Protein AF-A0AAN5BTG7-F1 (afdb_monomer_lite)

Organism: Aspergillus oryzae (NCBI:txid5062)

Secondary structure (DSSP, 8-state):
-HHHHHHHHHHHTT--HHHHHHHHHHHHHHHHHHHHHHHHHHHHGGG----S---PPPPPPHHHHHHHHHHHHHHHHHHHHHHTTSTTHHHHHHHHHHHHHHHHHHHHHHHHHHHHHHHHHHHHHHHHHHHHTTS---------S-HHHHHHHHHHHHHHHHHHTT--TT-SSSHHHHHHHHHHHHHHHHHHHHHHHHHHHHH-GGG---TTTSPPPGGGTT---SHHHHHHHHHHHHHHHHHHHHHHHHHHHHHHHTTSSSS-HHHHHHHHHHHHHHHHHHHHHHHH---SSS-PPPPS--S--------------TTS-HHHHHHHHHHHHH-SGGGGGGGSS--

Sequence (347 aa):
MRHYYTLQKTLQKKSNGFDIVQAAVKLCETTANELSKVISEKRAAPCASRNKGSTRTEMPTTDEVLRCVSCTFQLLLRVIKSLSGTDNGMQYSNRVIYHIVHLYESTMNALEQWCKAKSEQTQSAKQKHATSNRKAKDKQLHDSNMNTDDEDFTQMAQLLNAMTSSLDTGCAGHQDLLEGFLFILLNRVGKLLCLFVFQDLQLKPDLRADLTKLPHPRGLTELDLSDKSLCSAEMEAKCLVWLLERTLAVFRSFTSSSSSASRDSDGSIIFAAKIKERLQSTLLQAVFGTDSTWGKSLRRPAPTDGDLHNLRLPSQNSDQSVPDWFTQEVWTLLGWEILVKSNASEL

Foldseek 3Di:
DVLLVLLVVCLVVVHALVSNLVSLLVLLVVLLVLLLVQLVVVLVPPPDPDDPDDPDDDRDDLVRSLVSLLSSLVSLLVSLVSLPPHVVSQVSLQSSLVSNLVSLLSLLVSLLSLLLSVLVVVVVVVVVVVVVPPDDDDDDDDDDDPPVSVVSNVSSLVSSLVSAAPFDFPDQHPVLSLLSSLLSLLLLLLLLLLCLPCVCVVVPVVNPDDCVVDPRQPSVVPDDPPPSRVSSSLVVLQSSLQSLLFSVVFVVVLLPVVCPDDDCPVVSVVVVVVQLLQSVLSSSCSGRNDDPVRDHHSDSGGTDTTHDDDDDRDDDDPPDDSSVVSNVSVCVSSPDVNVVPPPPPPD

Radius of gyration: 23.07 Å; chains: 1; bounding box: 60×76×61 Å

Structure (mmCIF, N/CA/C/O backbone):
data_AF-A0AAN5BTG7-F1
#
_entry.id   AF-A0AAN5BTG7-F1
#
loop_
_atom_site.group_PDB
_atom_site.id
_atom_site.type_symbol
_atom_site.label_atom_id
_atom_site.label_alt_id
_atom_site.label_comp_id
_atom_site.label_asym_id
_atom_site.label_entity_id
_atom_site.label_seq_id
_atom_site.pdbx_PDB_ins_code
_atom_site.Cartn_x
_atom_site.Cartn_y
_atom_site.Cartn_z
_atom_site.occupancy
_atom_site.B_iso_or_equiv
_atom_site.auth_seq_id
_atom_site.auth_comp_id
_atom_site.auth_asym_id
_atom_site.auth_atom_id
_atom_site.pdbx_PDB_model_num
ATOM 1 N N . MET A 1 1 ? -6.510 17.390 12.260 1.00 76.94 1 MET A N 1
ATOM 2 C CA . MET A 1 1 ? -6.807 17.649 13.698 1.00 76.94 1 MET A CA 1
ATOM 3 C C . MET A 1 1 ? -8.285 17.599 14.107 1.00 76.94 1 MET A C 1
ATOM 5 O O . MET A 1 1 ? -8.600 16.717 14.890 1.00 76.94 1 MET A O 1
ATOM 9 N N . ARG A 1 2 ? -9.215 18.470 13.659 1.00 86.75 2 ARG A N 1
ATOM 10 C CA . ARG A 1 2 ? -10.598 18.509 14.227 1.00 86.75 2 ARG A CA 1
ATOM 11 C C . ARG A 1 2 ? -11.296 17.135 14.305 1.00 86.75 2 ARG A C 1
ATOM 13 O O . ARG A 1 2 ? -11.748 16.759 15.381 1.00 86.75 2 ARG A O 1
ATOM 20 N N . HIS A 1 3 ? -11.303 16.359 13.217 1.00 89.31 3 HIS A N 1
ATOM 21 C CA . HIS A 1 3 ? -11.929 15.026 13.186 1.00 89.31 3 HIS A CA 1
ATOM 22 C C . HIS A 1 3 ? -11.222 13.965 14.048 1.00 89.31 3 HIS A C 1
ATOM 24 O O . HIS A 1 3 ? -11.883 13.056 14.539 1.00 89.31 3 HIS A O 1
ATOM 30 N N . TYR A 1 4 ? -9.922 14.122 14.322 1.00 91.75 4 TYR A N 1
ATOM 31 C CA . TYR A 1 4 ? -9.184 13.261 15.252 1.00 91.75 4 TYR A CA 1
ATOM 32 C C . TYR A 1 4 ? -9.728 13.428 16.679 1.00 91.75 4 TYR A C 1
ATOM 34 O O . TYR A 1 4 ? -10.088 12.448 17.326 1.00 91.75 4 TYR A O 1
ATOM 42 N N . TYR A 1 5 ? -9.902 14.676 17.133 1.00 91.75 5 TYR A N 1
ATOM 43 C CA . TYR A 1 5 ? -10.528 14.962 18.429 1.00 91.75 5 TYR A CA 1
ATOM 44 C C . TYR A 1 5 ? -12.003 14.543 18.480 1.00 91.75 5 TYR A C 1
ATOM 46 O O . TYR A 1 5 ? -12.464 14.104 19.533 1.00 91.75 5 TYR A O 1
ATOM 54 N N . THR A 1 6 ? -12.744 14.638 17.366 1.00 92.00 6 THR A N 1
ATOM 55 C CA . THR A 1 6 ? -14.105 14.081 17.275 1.00 92.00 6 THR A CA 1
ATOM 56 C C . THR A 1 6 ? -14.087 12.581 17.558 1.00 92.00 6 THR A C 1
ATOM 58 O O . THR A 1 6 ? -14.726 12.148 18.511 1.00 92.00 6 THR A O 1
ATOM 61 N N . LEU A 1 7 ? -13.304 11.804 16.802 1.00 92.31 7 LEU A N 1
ATOM 62 C CA . LEU A 1 7 ? -13.214 10.350 16.954 1.00 92.31 7 LEU A CA 1
ATOM 63 C C . LEU A 1 7 ? -12.736 9.937 18.354 1.00 92.31 7 LEU A C 1
ATOM 65 O O . LEU A 1 7 ? -13.354 9.084 18.988 1.00 92.31 7 LEU A O 1
ATOM 69 N N . GLN A 1 8 ? -11.691 10.588 18.874 1.00 92.56 8 GLN A N 1
ATOM 70 C CA . GLN A 1 8 ? -11.177 10.348 20.224 1.00 92.56 8 GLN A CA 1
ATOM 71 C C . GLN A 1 8 ? -12.260 10.563 21.297 1.00 92.56 8 GLN A C 1
ATOM 73 O O . GLN A 1 8 ? -12.391 9.748 22.210 1.00 92.56 8 GLN A O 1
ATOM 78 N N . LYS A 1 9 ? -13.070 11.622 21.168 1.00 91.94 9 LYS A N 1
ATOM 79 C CA . LYS A 1 9 ? -14.165 11.939 22.098 1.00 91.94 9 LYS A CA 1
ATOM 80 C C . LYS A 1 9 ? -15.355 10.982 21.957 1.00 91.94 9 LYS A C 1
ATOM 82 O O . LYS A 1 9 ? -15.965 10.643 22.968 1.00 91.94 9 LYS A O 1
ATOM 87 N N . THR A 1 10 ? -15.670 10.528 20.743 1.00 90.69 10 THR A N 1
ATOM 88 C CA . THR A 1 10 ? -16.710 9.516 20.474 1.00 90.69 10 THR A CA 1
ATOM 89 C C . THR A 1 10 ? -16.337 8.161 21.092 1.00 90.69 10 THR A C 1
ATOM 91 O O . THR A 1 10 ? -17.151 7.555 21.785 1.00 90.69 10 THR A O 1
ATOM 94 N N . LEU A 1 11 ? -15.074 7.735 20.954 1.00 88.69 11 LEU A N 1
ATOM 95 C CA . LEU A 1 11 ? -14.540 6.534 21.611 1.00 88.69 11 LEU A CA 1
ATOM 96 C C . LEU A 1 11 ? -14.600 6.637 23.145 1.00 88.69 11 LEU A C 1
ATOM 98 O O . LEU A 1 11 ? -15.141 5.753 23.806 1.00 88.69 11 LEU A O 1
ATOM 102 N N . GLN A 1 12 ? -14.096 7.736 23.722 1.00 88.38 12 GLN A N 1
ATOM 103 C CA . GLN A 1 12 ? -14.096 7.957 25.178 1.00 88.38 12 GLN A CA 1
ATOM 104 C C . GLN A 1 12 ? -15.502 7.943 25.797 1.00 88.38 12 GLN A C 1
ATOM 106 O O . GLN A 1 12 ? -15.661 7.556 26.953 1.00 88.38 12 GLN A O 1
ATOM 111 N N . LYS A 1 13 ? -16.524 8.354 25.038 1.00 86.19 13 LYS A N 1
ATOM 112 C CA . LYS A 1 13 ? -17.918 8.402 25.490 1.00 86.19 13 LYS A CA 1
ATOM 113 C C . LYS A 1 13 ? -18.652 7.057 25.481 1.00 86.19 13 LYS A C 1
ATOM 115 O O . LYS A 1 13 ? -19.785 7.032 25.952 1.00 86.19 13 LYS A O 1
ATOM 120 N N . LYS A 1 14 ? -18.057 5.978 24.950 1.00 71.62 14 LYS A N 1
ATOM 121 C CA . LYS A 1 14 ? -18.767 4.720 24.630 1.00 71.62 14 LYS A CA 1
ATOM 122 C C . LYS A 1 14 ? -20.023 4.971 23.771 1.00 71.62 14 LYS A C 1
ATOM 124 O O . LYS A 1 14 ? -21.104 4.474 24.072 1.00 71.62 14 LYS A O 1
ATOM 129 N N . SER A 1 15 ? -19.882 5.804 22.736 1.00 75.69 15 SER A N 1
ATOM 130 C CA . SER A 1 15 ? -20.944 6.078 21.756 1.00 75.69 15 SER A CA 1
ATOM 131 C C . SER A 1 15 ? -21.333 4.826 20.955 1.00 75.69 15 SER A C 1
ATOM 133 O O . SER A 1 15 ? -20.640 3.810 21.012 1.00 75.69 15 SER A O 1
ATOM 135 N N . ASN A 1 16 ? -22.428 4.896 20.191 1.00 84.81 16 ASN A N 1
ATOM 136 C CA . ASN A 1 16 ? -22.871 3.777 19.358 1.00 84.81 16 ASN A CA 1
ATOM 137 C C . ASN A 1 16 ? -21.796 3.430 18.305 1.00 84.81 16 ASN A C 1
ATOM 139 O O . ASN A 1 16 ? -21.099 4.318 17.806 1.00 84.81 16 ASN A O 1
ATOM 143 N N . GLY A 1 17 ? -21.686 2.152 17.926 1.00 84.69 17 GLY A N 1
ATOM 144 C CA . GLY A 1 17 ? -20.744 1.683 16.902 1.00 84.69 17 GLY A CA 1
ATOM 145 C C . GLY A 1 17 ? -20.881 2.454 15.586 1.00 84.69 17 GLY A C 1
ATOM 146 O O . GLY A 1 17 ? -19.877 2.824 14.981 1.00 84.69 17 GLY A O 1
ATOM 147 N N . PHE A 1 18 ? -22.111 2.819 15.209 1.00 86.75 18 PHE A N 1
ATOM 148 C CA . PHE A 1 18 ? -22.388 3.680 14.056 1.00 86.75 18 PHE A CA 1
ATOM 149 C C . PHE A 1 18 ? -21.687 5.053 14.135 1.00 86.75 18 PHE A C 1
ATOM 151 O O . PHE A 1 18 ? -21.059 5.475 13.162 1.00 86.75 18 PHE A O 1
ATOM 158 N N . ASP A 1 19 ? -21.736 5.729 15.289 1.00 88.69 19 ASP A N 1
ATOM 159 C CA . ASP A 1 19 ? -21.119 7.051 15.489 1.00 88.69 19 ASP A CA 1
ATOM 160 C C . ASP A 1 19 ? -19.588 6.963 15.412 1.00 88.69 19 ASP A C 1
ATOM 162 O O . ASP A 1 19 ? -18.922 7.833 14.842 1.00 88.69 19 ASP A O 1
ATOM 166 N N . ILE A 1 20 ? -19.029 5.888 15.982 1.00 91.31 20 ILE A N 1
ATOM 167 C CA . ILE A 1 20 ? -17.595 5.583 15.953 1.00 91.31 20 ILE A CA 1
ATOM 168 C C . ILE A 1 20 ? -17.142 5.368 14.501 1.00 91.31 20 ILE A C 1
ATOM 170 O O . ILE A 1 20 ? -16.165 5.982 14.069 1.00 91.31 20 ILE A O 1
ATOM 174 N N . VAL A 1 21 ? -17.880 4.566 13.724 1.00 91.31 21 VAL A N 1
ATOM 175 C CA . VAL A 1 21 ? -17.603 4.331 12.297 1.00 91.31 21 VAL A CA 1
ATOM 176 C C . VAL A 1 21 ? -17.713 5.621 11.489 1.00 91.31 21 VAL A C 1
ATOM 178 O O . VAL A 1 21 ? -16.809 5.917 10.712 1.00 91.31 21 VAL A O 1
ATOM 181 N N . GLN A 1 22 ? -18.766 6.425 11.672 1.00 90.50 22 GLN A N 1
ATOM 182 C CA . GLN A 1 22 ? -18.934 7.670 10.915 1.00 90.50 22 GLN A CA 1
ATOM 183 C C . GLN A 1 22 ? -17.799 8.671 11.201 1.00 90.50 22 GLN A C 1
ATOM 185 O O . GLN A 1 22 ? -17.286 9.309 10.277 1.00 90.50 22 GLN A O 1
ATOM 190 N N . ALA A 1 23 ? -17.363 8.779 12.461 1.00 92.44 23 ALA A N 1
ATOM 191 C CA . ALA A 1 23 ? -16.222 9.610 12.839 1.00 92.44 23 ALA A CA 1
ATOM 192 C C . ALA A 1 23 ? -14.886 9.074 12.284 1.00 92.44 23 ALA A C 1
ATOM 194 O O . ALA A 1 23 ? -14.040 9.870 11.873 1.00 92.44 23 ALA A O 1
ATOM 195 N N . ALA A 1 24 ? -14.706 7.749 12.232 1.00 93.12 24 ALA A N 1
ATOM 196 C CA . ALA A 1 24 ? -13.517 7.098 11.683 1.00 93.12 24 ALA A CA 1
ATOM 197 C C . ALA A 1 24 ? -13.408 7.273 10.161 1.00 93.12 24 ALA A C 1
ATOM 199 O O . ALA A 1 24 ? -12.385 7.748 9.673 1.00 93.12 24 ALA A O 1
ATOM 200 N N . VAL A 1 25 ? -14.487 6.987 9.426 1.00 91.56 25 VAL A N 1
ATOM 201 C CA . VAL A 1 25 ? -14.592 7.177 7.968 1.00 91.56 25 VAL A CA 1
ATOM 202 C C . VAL A 1 25 ? -14.232 8.612 7.578 1.00 91.56 25 VAL A C 1
ATOM 204 O O . VAL A 1 25 ? -13.323 8.828 6.775 1.00 91.56 25 VAL A O 1
ATOM 207 N N . LYS A 1 26 ? -14.862 9.600 8.227 1.00 92.81 26 LYS A N 1
ATOM 208 C CA . LYS A 1 26 ? -14.622 11.020 7.937 1.00 92.81 26 LYS A CA 1
ATOM 209 C C . LYS A 1 26 ? -13.197 11.472 8.278 1.00 92.81 26 LYS A C 1
ATOM 211 O O . LYS A 1 26 ? -12.674 12.388 7.637 1.00 92.81 26 LYS A O 1
ATOM 216 N N . LEU A 1 27 ? -12.558 10.849 9.271 1.00 94.88 27 LEU A N 1
ATOM 217 C CA . LEU A 1 27 ? -11.148 11.088 9.572 1.00 94.88 27 LEU A CA 1
ATOM 218 C C . LEU A 1 27 ? -10.243 10.540 8.456 1.00 94.88 27 LEU A C 1
ATOM 220 O O . LEU A 1 27 ? -9.402 11.294 7.974 1.00 94.88 27 LEU A O 1
ATOM 224 N N . CYS A 1 28 ? -10.447 9.296 8.002 1.00 92.50 28 CYS A N 1
ATOM 225 C CA . CYS A 1 28 ? -9.694 8.716 6.881 1.00 92.50 28 CYS A CA 1
ATOM 226 C C . CYS A 1 28 ? -9.790 9.584 5.618 1.00 92.50 28 CYS A C 1
ATOM 228 O O . CYS A 1 28 ? -8.768 9.942 5.037 1.00 92.50 28 CYS A O 1
ATOM 230 N N . GLU A 1 29 ? -11.012 9.962 5.231 1.00 91.69 29 GLU A N 1
ATOM 231 C CA . GLU A 1 29 ? -11.288 10.789 4.048 1.00 91.69 29 GLU A CA 1
ATOM 232 C C . GLU A 1 29 ? -10.608 12.163 4.139 1.00 91.69 29 GLU A C 1
ATOM 234 O O . GLU A 1 29 ? -9.926 12.584 3.207 1.00 91.69 29 GLU A O 1
ATOM 239 N N . THR A 1 30 ? -10.728 12.853 5.281 1.00 93.31 30 THR A N 1
ATOM 240 C CA . THR A 1 30 ? -10.097 14.173 5.455 1.00 93.31 30 THR A CA 1
ATOM 241 C C . THR A 1 30 ? -8.570 14.077 5.408 1.00 93.31 30 THR A C 1
ATOM 243 O O . THR A 1 30 ? -7.921 14.901 4.767 1.00 93.31 30 THR A O 1
ATOM 246 N N . THR A 1 31 ? -7.988 13.072 6.067 1.00 93.38 31 THR A N 1
ATOM 247 C CA . THR A 1 31 ? -6.532 12.889 6.126 1.00 93.38 31 THR A CA 1
ATOM 248 C C . THR A 1 31 ? -5.949 12.505 4.756 1.00 93.38 31 THR A C 1
ATOM 250 O O . THR A 1 31 ? -4.910 13.042 4.377 1.00 93.38 31 THR A O 1
ATOM 253 N N . ALA A 1 32 ? -6.638 11.671 3.967 1.00 91.62 32 ALA A N 1
ATOM 254 C CA . ALA A 1 32 ? -6.248 11.353 2.587 1.00 91.62 32 ALA A CA 1
ATOM 255 C C . ALA A 1 32 ? -6.325 12.574 1.645 1.00 91.62 32 ALA A C 1
ATOM 257 O O . ALA A 1 32 ? -5.448 12.770 0.797 1.00 91.62 32 ALA A O 1
ATOM 258 N N . ASN A 1 33 ? -7.342 13.425 1.821 1.00 90.00 33 ASN A N 1
ATOM 259 C CA . ASN A 1 33 ? -7.515 14.644 1.028 1.00 90.00 33 ASN A CA 1
ATOM 260 C C . ASN A 1 33 ? -6.422 15.689 1.314 1.00 90.00 33 ASN A C 1
ATOM 262 O O . ASN A 1 33 ? -5.873 16.259 0.374 1.00 90.00 33 ASN A O 1
ATOM 266 N N . GLU A 1 34 ? -6.063 15.925 2.582 1.00 90.75 34 GLU A N 1
ATOM 267 C CA . GLU A 1 34 ? -4.981 16.866 2.926 1.00 90.75 34 GLU A CA 1
ATOM 268 C C . GLU A 1 34 ? -3.597 16.356 2.478 1.00 90.75 34 GLU A C 1
ATOM 270 O O . GLU A 1 34 ? -2.793 17.150 1.989 1.00 90.75 34 GLU A O 1
ATOM 275 N N . LEU A 1 35 ? -3.336 15.041 2.550 1.00 90.50 35 LEU A N 1
ATOM 276 C CA . LEU A 1 35 ? -2.115 14.429 2.000 1.00 90.50 35 LEU A CA 1
ATOM 277 C C . LEU A 1 35 ? -2.003 14.657 0.485 1.00 90.50 35 LEU A C 1
ATOM 279 O O . LEU A 1 35 ? -0.986 15.154 -0.001 1.00 90.50 35 LEU A O 1
ATOM 283 N N . SER A 1 36 ? -3.081 14.365 -0.247 1.00 87.75 36 SER A N 1
ATOM 284 C CA . SER A 1 36 ? -3.153 14.575 -1.700 1.00 87.75 36 SER A CA 1
ATOM 285 C C . SER A 1 36 ? -2.962 16.053 -2.070 1.00 87.75 36 SER A C 1
ATOM 287 O O . SER A 1 36 ? -2.244 16.384 -3.016 1.00 87.75 36 SER A O 1
ATOM 289 N N . LYS A 1 37 ? -3.561 16.960 -1.286 1.00 87.25 37 LYS A N 1
ATOM 290 C CA . LYS A 1 37 ? -3.454 18.410 -1.470 1.00 87.25 37 LYS A CA 1
ATOM 291 C C . LYS A 1 37 ? -2.019 18.911 -1.300 1.00 87.25 37 LYS A C 1
ATOM 293 O O . LYS A 1 37 ? -1.527 19.561 -2.219 1.00 87.25 37 LYS A O 1
ATOM 298 N N . VAL A 1 38 ? -1.333 18.595 -0.196 1.00 85.75 38 VAL A N 1
ATOM 299 C CA . VAL A 1 38 ? 0.048 19.071 0.048 1.00 85.75 38 VAL A CA 1
ATOM 300 C C . VAL A 1 38 ? 1.002 18.647 -1.071 1.00 85.75 38 VAL A C 1
ATOM 302 O O . VAL A 1 38 ? 1.820 19.448 -1.522 1.00 85.75 38 VAL A O 1
ATOM 305 N N . ILE A 1 39 ? 0.850 17.430 -1.593 1.00 82.25 39 ILE A N 1
ATOM 306 C CA . ILE A 1 39 ? 1.695 16.911 -2.678 1.00 82.25 39 ILE A CA 1
ATOM 307 C C . ILE A 1 39 ? 1.377 17.602 -4.012 1.00 82.25 39 ILE A C 1
ATOM 309 O O . ILE A 1 39 ? 2.296 17.984 -4.742 1.00 82.25 39 ILE A O 1
ATOM 313 N N . SER A 1 40 ? 0.097 17.875 -4.295 1.00 80.31 40 SER A N 1
ATOM 314 C CA . SER A 1 40 ? -0.294 18.688 -5.455 1.00 80.31 40 SER A CA 1
ATOM 315 C C . SER A 1 40 ? 0.227 20.133 -5.371 1.00 80.31 40 SER A C 1
ATOM 317 O O . SER A 1 40 ? 0.724 20.663 -6.367 1.00 80.31 40 SER A O 1
ATOM 319 N N . GLU A 1 41 ? 0.215 20.751 -4.181 1.00 76.62 41 GLU A N 1
ATOM 320 C CA . GLU A 1 41 ? 0.786 22.085 -3.959 1.00 76.62 41 GLU A CA 1
ATOM 321 C C . GLU A 1 41 ? 2.318 22.072 -4.117 1.00 76.62 41 GLU A C 1
ATOM 323 O O . GLU A 1 41 ? 2.866 22.973 -4.759 1.00 76.62 41 GLU A O 1
ATOM 328 N N . LYS A 1 42 ? 3.016 21.026 -3.641 1.00 71.62 42 LYS A N 1
ATOM 329 C CA . LYS A 1 42 ? 4.470 20.871 -3.839 1.00 71.62 42 LYS A CA 1
ATOM 330 C C . LYS A 1 42 ? 4.839 20.745 -5.323 1.00 71.62 42 LYS A C 1
ATOM 332 O O . LYS A 1 42 ? 5.825 21.347 -5.745 1.00 71.62 42 LYS A O 1
ATOM 337 N N . ARG A 1 43 ? 4.029 20.053 -6.140 1.00 67.31 43 ARG A N 1
ATOM 338 C CA . ARG A 1 43 ? 4.237 19.967 -7.603 1.00 67.31 43 ARG A CA 1
ATOM 339 C C . ARG A 1 43 ? 3.914 21.275 -8.343 1.00 67.31 43 ARG A C 1
ATOM 341 O O . ARG A 1 43 ? 4.502 21.528 -9.389 1.00 67.31 43 ARG A O 1
ATOM 348 N N . ALA A 1 44 ? 3.030 22.122 -7.810 1.00 62.31 44 ALA A N 1
ATOM 349 C CA . ALA A 1 44 ? 2.712 23.437 -8.385 1.00 62.31 44 ALA A CA 1
ATOM 350 C C . ALA A 1 44 ? 3.721 24.546 -8.003 1.00 62.31 44 ALA A C 1
ATOM 352 O O . ALA A 1 44 ? 3.885 25.527 -8.734 1.00 62.31 44 ALA A O 1
ATOM 353 N N . ALA A 1 45 ? 4.424 24.393 -6.878 1.00 57.22 45 ALA A N 1
ATOM 354 C CA . ALA A 1 45 ? 5.386 25.366 -6.356 1.00 57.22 45 ALA A CA 1
ATOM 355 C C . ALA A 1 45 ? 6.552 25.792 -7.293 1.00 57.22 45 ALA A C 1
ATOM 357 O O . ALA A 1 45 ? 6.947 26.957 -7.191 1.00 57.22 45 ALA A O 1
ATOM 358 N N . PRO A 1 46 ? 7.104 24.962 -8.214 1.00 51.38 46 PRO A N 1
ATOM 359 C CA . PRO A 1 46 ? 8.291 25.317 -9.010 1.00 51.38 46 PRO A CA 1
ATOM 360 C C . PRO A 1 46 ? 8.168 26.559 -9.908 1.00 51.38 46 PRO A C 1
ATOM 362 O O . PRO A 1 46 ? 9.189 27.090 -10.345 1.00 51.38 46 PRO A O 1
ATOM 365 N N . CYS A 1 47 ? 6.949 27.031 -10.193 1.00 40.62 47 CYS A N 1
ATOM 366 C CA . CYS A 1 47 ? 6.700 28.192 -11.057 1.00 40.62 47 CYS A CA 1
ATOM 367 C C . CYS A 1 47 ? 6.172 29.436 -10.316 1.00 40.62 47 CYS A C 1
ATOM 369 O O . CYS A 1 47 ? 6.017 30.489 -10.935 1.00 40.62 47 CYS A O 1
ATOM 371 N N . ALA A 1 48 ? 5.881 29.351 -9.014 1.00 42.56 48 ALA A N 1
ATOM 372 C CA . ALA A 1 48 ? 5.197 30.418 -8.286 1.00 42.56 48 ALA A CA 1
ATOM 373 C C . ALA A 1 48 ? 6.178 31.412 -7.634 1.00 42.56 48 ALA A C 1
ATOM 375 O O . ALA A 1 48 ? 6.662 31.199 -6.520 1.00 42.56 48 ALA A O 1
ATOM 376 N N . SER A 1 49 ? 6.426 32.554 -8.285 1.00 43.88 49 SER A N 1
ATOM 377 C CA . SER A 1 49 ? 7.124 33.685 -7.656 1.00 43.88 49 SER A CA 1
ATOM 378 C C . SER A 1 49 ? 6.348 34.158 -6.417 1.00 43.88 49 SER A C 1
ATOM 380 O O . SER A 1 49 ? 5.227 34.660 -6.528 1.00 43.88 49 SER A O 1
ATOM 382 N N . ARG A 1 50 ? 6.932 33.972 -5.226 1.00 45.56 50 ARG A N 1
ATOM 383 C CA . ARG A 1 50 ? 6.263 34.115 -3.920 1.00 45.56 50 ARG A CA 1
ATOM 384 C C . ARG A 1 50 ? 5.970 35.582 -3.562 1.00 45.56 50 ARG A C 1
ATOM 386 O O . ARG A 1 50 ? 6.671 36.183 -2.747 1.00 45.56 50 ARG A O 1
ATOM 393 N N . ASN A 1 51 ? 4.915 36.145 -4.155 1.00 40.84 51 ASN A N 1
ATOM 394 C CA . ASN A 1 51 ? 4.425 37.496 -3.867 1.00 40.84 51 ASN A CA 1
ATOM 395 C C . ASN A 1 51 ? 4.097 37.658 -2.372 1.00 40.84 51 ASN A C 1
ATOM 397 O O . ASN A 1 51 ? 3.182 37.029 -1.837 1.00 40.84 51 ASN A O 1
ATOM 401 N N . LYS A 1 52 ? 4.855 38.525 -1.691 1.00 44.00 52 LYS A N 1
ATOM 402 C CA . LYS A 1 52 ? 4.681 38.850 -0.269 1.00 44.00 52 LYS A CA 1
ATOM 403 C C . LYS A 1 52 ? 3.501 39.815 -0.098 1.00 44.00 52 LYS A C 1
ATOM 405 O O . LYS A 1 52 ? 3.696 41.023 -0.167 1.00 44.00 52 LYS A O 1
ATOM 410 N N . GLY A 1 53 ? 2.288 39.297 0.104 1.00 41.75 53 GLY A N 1
ATOM 411 C CA . GLY A 1 53 ? 1.102 40.161 0.188 1.00 41.75 53 GLY A CA 1
ATOM 412 C C . GLY A 1 53 ? -0.232 39.465 0.462 1.00 41.75 53 GLY A C 1
ATOM 413 O O . GLY A 1 53 ? -1.221 39.797 -0.179 1.00 41.75 53 GLY A O 1
ATOM 414 N N . SER A 1 54 ? -0.287 38.491 1.374 1.00 45.31 54 SER A N 1
ATOM 415 C CA . SER A 1 54 ? -1.564 37.922 1.831 1.00 45.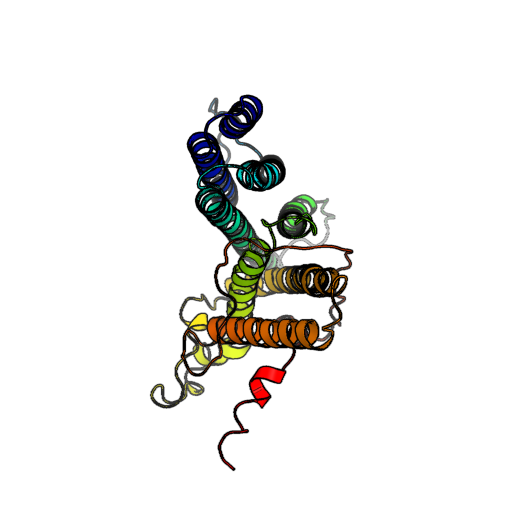31 54 SER A CA 1
ATOM 416 C C . SER A 1 54 ? -1.439 37.299 3.220 1.00 45.31 54 SER A C 1
ATOM 418 O O . SER A 1 54 ? -0.470 36.590 3.494 1.00 45.31 54 SER A O 1
ATOM 420 N N . THR A 1 55 ? -2.443 37.506 4.073 1.00 43.94 55 THR A N 1
ATOM 421 C CA . THR A 1 55 ? -2.646 36.815 5.358 1.00 43.94 55 THR A CA 1
ATOM 422 C C . THR A 1 55 ? -3.172 35.390 5.142 1.00 43.94 55 THR A C 1
ATOM 424 O O . THR A 1 55 ? -4.198 34.981 5.687 1.00 43.94 55 THR A O 1
ATOM 427 N N . ARG A 1 56 ? -2.467 34.615 4.311 1.00 46.47 56 ARG A N 1
ATOM 428 C CA . ARG A 1 56 ? -2.761 33.201 4.065 1.00 46.47 56 ARG A CA 1
ATOM 429 C C . ARG A 1 56 ? -2.517 32.423 5.359 1.00 46.47 56 ARG A C 1
ATOM 431 O O . ARG A 1 56 ? -1.410 32.462 5.887 1.00 46.47 56 ARG A O 1
ATOM 438 N N . THR A 1 57 ? -3.535 31.709 5.845 1.00 52.75 57 THR A N 1
ATOM 439 C CA . THR A 1 57 ? -3.375 30.726 6.926 1.00 52.75 57 THR A CA 1
ATOM 440 C C . THR A 1 57 ? -2.239 29.778 6.566 1.00 52.75 57 THR A C 1
ATOM 442 O O . THR A 1 57 ? -2.220 29.243 5.455 1.00 52.75 57 THR A O 1
ATOM 445 N N . GLU A 1 58 ? -1.286 29.614 7.479 1.00 62.97 58 GLU A N 1
ATOM 446 C CA . GLU A 1 58 ? -0.096 28.802 7.251 1.00 62.97 58 GLU A CA 1
ATOM 447 C C . GLU A 1 58 ? -0.527 27.359 6.941 1.00 62.97 58 GLU A C 1
ATOM 449 O O . GLU A 1 58 ? -1.266 26.740 7.710 1.00 62.97 58 GLU A O 1
ATOM 454 N N . MET A 1 59 ? -0.178 26.872 5.745 1.00 69.69 59 MET A N 1
ATOM 455 C CA . MET A 1 59 ? -0.529 25.512 5.334 1.00 69.69 59 MET A CA 1
ATOM 456 C C . MET A 1 59 ? 0.380 24.522 6.065 1.00 69.69 59 MET A C 1
ATOM 458 O O . MET A 1 59 ? 1.572 24.808 6.189 1.00 69.69 59 MET A O 1
ATOM 462 N N . PRO A 1 60 ? -0.145 23.365 6.505 1.00 77.12 60 PRO A N 1
ATOM 463 C CA . PRO A 1 60 ? 0.668 22.356 7.168 1.00 77.12 60 PRO A CA 1
ATOM 464 C C . PRO A 1 60 ? 1.750 21.826 6.222 1.00 77.12 60 PRO A C 1
ATOM 466 O O . PRO A 1 60 ? 1.514 21.632 5.025 1.00 77.12 60 PRO A O 1
ATOM 469 N N . THR A 1 61 ? 2.933 21.590 6.776 1.00 83.75 61 THR A N 1
ATOM 470 C CA . THR A 1 61 ? 4.089 21.020 6.073 1.00 83.75 61 THR A CA 1
ATOM 471 C C . THR A 1 61 ? 3.900 19.529 5.763 1.00 83.75 61 THR A C 1
ATOM 473 O O . THR A 1 61 ? 3.020 18.874 6.330 1.00 83.75 61 THR A O 1
ATOM 476 N N . THR A 1 62 ? 4.733 18.964 4.875 1.00 83.75 62 THR A N 1
ATOM 477 C CA . THR A 1 62 ? 4.695 17.526 4.546 1.00 83.75 62 THR A CA 1
ATOM 478 C C . THR A 1 62 ? 4.831 16.666 5.805 1.00 83.75 62 THR A C 1
ATOM 480 O O . THR A 1 62 ? 3.964 15.836 6.066 1.00 83.75 62 THR A O 1
ATOM 483 N N . ASP A 1 63 ? 5.853 16.930 6.625 1.00 82.75 63 ASP A N 1
ATOM 484 C CA . ASP A 1 63 ? 6.110 16.268 7.912 1.00 82.75 63 ASP A CA 1
ATOM 485 C C . ASP A 1 63 ? 4.893 16.326 8.855 1.00 82.75 63 ASP A C 1
ATOM 487 O O . ASP A 1 63 ? 4.463 15.303 9.388 1.00 82.75 63 ASP A O 1
ATOM 491 N N . GLU A 1 64 ? 4.266 17.494 9.026 1.00 85.94 64 GLU A N 1
ATOM 492 C CA . GLU A 1 64 ? 3.070 17.620 9.866 1.00 85.94 64 GLU A CA 1
ATOM 493 C C . GLU A 1 64 ? 1.895 16.784 9.352 1.00 85.94 64 GLU A C 1
ATOM 495 O O . GLU A 1 64 ? 1.162 16.201 10.159 1.00 85.94 64 GLU A O 1
ATOM 500 N N . VAL A 1 65 ? 1.714 16.685 8.031 1.00 89.62 65 VAL A N 1
ATOM 501 C CA . VAL A 1 65 ? 0.670 15.841 7.439 1.00 89.62 65 VAL A CA 1
ATOM 502 C C . VAL A 1 65 ? 1.018 14.358 7.561 1.00 89.62 65 VAL A C 1
ATOM 504 O O . VAL A 1 65 ? 0.159 13.600 8.007 1.00 89.62 65 VAL A O 1
ATOM 507 N N . LEU A 1 66 ? 2.253 13.931 7.283 1.00 86.88 66 LEU A N 1
ATOM 508 C CA . LEU A 1 66 ? 2.694 12.536 7.453 1.00 86.88 66 LEU A CA 1
ATOM 509 C C . LEU A 1 66 ? 2.602 12.091 8.925 1.00 86.88 66 LEU A C 1
ATOM 511 O O . LEU A 1 66 ? 2.075 11.015 9.227 1.00 86.88 66 LEU A O 1
ATOM 515 N N . ARG A 1 67 ? 2.981 12.962 9.869 1.00 87.19 67 ARG A N 1
ATOM 516 C CA . ARG A 1 67 ? 2.749 12.782 11.312 1.00 87.19 67 ARG A CA 1
ATOM 517 C C . ARG A 1 67 ? 1.254 12.693 11.635 1.00 87.19 67 ARG A C 1
ATOM 519 O O . ARG A 1 67 ? 0.852 11.859 12.447 1.00 87.19 67 ARG A O 1
ATOM 526 N N . CYS A 1 68 ? 0.408 13.499 10.989 1.00 89.50 68 CYS A N 1
ATOM 527 C CA . CYS A 1 68 ? -1.046 13.429 11.162 1.00 89.50 68 CYS A CA 1
ATOM 528 C C . CYS A 1 68 ? -1.645 12.126 10.600 1.00 89.50 68 CYS A C 1
ATOM 530 O O . CYS A 1 68 ? -2.552 11.580 11.233 1.00 89.50 68 CYS A O 1
ATOM 532 N N . VAL A 1 69 ? -1.123 11.586 9.488 1.00 93.06 69 VAL A N 1
ATOM 533 C CA . VAL A 1 69 ? -1.475 10.251 8.963 1.00 93.06 69 VAL A CA 1
ATOM 534 C C . VAL A 1 69 ? -1.089 9.171 9.975 1.00 93.06 69 VAL A C 1
ATOM 536 O O . VAL A 1 69 ? -1.943 8.369 10.342 1.00 93.06 69 VAL A O 1
ATOM 539 N N . SER A 1 70 ? 0.139 9.200 10.503 1.00 89.25 70 SER A N 1
ATOM 540 C CA . SER A 1 70 ? 0.615 8.243 11.517 1.00 89.25 70 SER A CA 1
ATOM 541 C C . SER A 1 70 ? -0.260 8.243 12.781 1.00 89.25 70 SER A C 1
ATOM 543 O O . SER A 1 70 ? -0.802 7.208 13.174 1.00 89.25 70 SER A O 1
ATOM 545 N N . CYS A 1 71 ? -0.513 9.417 13.374 1.00 88.94 71 CYS A N 1
ATOM 546 C CA . CYS A 1 71 ? -1.404 9.540 14.533 1.00 88.94 71 CYS A CA 1
ATOM 547 C C . CYS A 1 71 ? -2.840 9.088 14.213 1.00 88.94 71 CYS A C 1
ATOM 549 O O . CYS A 1 71 ? -3.465 8.393 15.016 1.00 88.94 71 CYS A O 1
ATOM 551 N N . THR A 1 72 ? -3.361 9.456 13.036 1.00 93.38 72 THR A N 1
ATOM 552 C CA . THR A 1 72 ? -4.680 9.021 12.545 1.00 93.38 72 THR A CA 1
ATOM 553 C C . THR A 1 72 ? -4.759 7.497 12.482 1.00 93.38 72 THR A C 1
ATOM 555 O O . THR A 1 72 ? -5.691 6.915 13.034 1.00 93.38 72 THR A O 1
ATOM 558 N N . PHE A 1 73 ? -3.759 6.848 11.886 1.00 93.88 73 PHE A N 1
ATOM 559 C CA . PHE A 1 73 ? -3.676 5.398 11.755 1.00 93.88 73 PHE A CA 1
ATOM 560 C C . PHE A 1 73 ? -3.688 4.691 13.118 1.00 93.88 73 PHE A C 1
ATOM 562 O O . PHE A 1 73 ? -4.524 3.820 13.351 1.00 93.88 73 PHE A O 1
ATOM 569 N N . GLN A 1 74 ? -2.856 5.134 14.064 1.00 91.62 74 GLN A N 1
ATOM 570 C CA . GLN A 1 74 ? -2.805 4.557 15.415 1.00 91.62 74 GLN A CA 1
ATOM 571 C C . GLN A 1 74 ? -4.124 4.721 16.198 1.00 91.62 74 GLN A C 1
ATOM 573 O O . GLN A 1 74 ? -4.489 3.860 17.004 1.00 91.62 74 GLN A O 1
ATOM 578 N N . LEU A 1 75 ? -4.887 5.794 15.953 1.00 93.75 75 LEU A N 1
ATOM 579 C CA . LEU A 1 75 ? -6.235 5.939 16.515 1.00 93.75 75 LEU A CA 1
ATOM 580 C C . LEU A 1 75 ? -7.245 4.991 15.843 1.00 93.75 75 LEU A C 1
ATOM 582 O O . LEU A 1 75 ? -8.122 4.462 16.524 1.00 93.75 75 LEU A O 1
ATOM 586 N N . LEU A 1 76 ? -7.111 4.744 14.539 1.00 94.56 76 LEU A N 1
ATOM 587 C CA . LEU A 1 76 ? -7.990 3.867 13.760 1.00 94.56 76 LEU A CA 1
ATOM 588 C C . LEU A 1 76 ? -7.778 2.372 14.067 1.00 94.56 76 LEU A C 1
ATOM 590 O O . LEU A 1 76 ? -8.762 1.642 14.173 1.00 94.56 76 LEU A O 1
ATOM 594 N N . LEU A 1 77 ? -6.547 1.923 14.342 1.00 92.12 77 LEU A N 1
ATOM 595 C CA . LEU A 1 77 ? -6.299 0.574 14.883 1.00 92.12 77 LEU A CA 1
ATOM 596 C C . LEU A 1 77 ? -7.051 0.349 16.210 1.00 92.12 77 LEU A C 1
ATOM 598 O O . LEU A 1 77 ? -7.633 -0.709 16.453 1.00 92.12 77 LEU A O 1
ATOM 602 N N . ARG A 1 78 ? -7.114 1.379 17.067 1.00 91.50 78 ARG A N 1
ATOM 603 C CA . ARG A 1 78 ? -7.893 1.333 18.316 1.00 91.50 78 ARG A CA 1
ATOM 604 C C . ARG A 1 78 ? -9.407 1.310 18.068 1.00 91.50 78 ARG A C 1
ATOM 606 O O . ARG A 1 78 ? -10.123 0.701 18.860 1.00 91.50 78 ARG A O 1
ATOM 613 N N . VAL A 1 79 ? -9.894 1.923 16.982 1.00 91.81 79 VAL A N 1
ATOM 614 C CA . VAL A 1 79 ? -11.307 1.823 16.572 1.00 91.81 79 VAL A CA 1
ATOM 615 C C . VAL A 1 79 ? -11.675 0.376 16.265 1.00 91.81 79 VAL A C 1
ATOM 617 O O . VAL A 1 79 ? -12.653 -0.108 16.828 1.00 91.81 79 VAL A O 1
ATOM 620 N N . ILE A 1 80 ? -10.878 -0.322 15.448 1.00 90.00 80 ILE A N 1
ATOM 621 C CA . ILE A 1 80 ? -11.112 -1.731 15.082 1.00 90.00 80 ILE A CA 1
ATOM 622 C C . ILE A 1 80 ? -11.309 -2.580 16.344 1.00 90.00 80 ILE A C 1
ATOM 624 O O . ILE A 1 80 ? -12.377 -3.159 16.536 1.00 90.00 80 ILE A O 1
ATOM 628 N N . LYS A 1 81 ? -10.341 -2.528 17.271 1.00 88.00 81 LYS A N 1
ATOM 629 C CA . LYS A 1 81 ? -10.386 -3.252 18.556 1.00 88.00 81 LYS A CA 1
ATOM 630 C C . LYS A 1 81 ? -11.599 -2.895 19.421 1.00 88.00 81 LYS A C 1
ATOM 632 O O . LYS A 1 81 ? -12.099 -3.745 20.150 1.00 88.00 81 LYS A O 1
ATOM 637 N N . SER A 1 82 ? -12.084 -1.652 19.354 1.00 88.25 82 SER A N 1
ATOM 638 C CA . SER A 1 82 ? -13.278 -1.224 20.099 1.00 88.25 82 SER A CA 1
ATOM 639 C C . SER A 1 82 ? -14.598 -1.719 19.494 1.00 88.25 82 SER A C 1
ATOM 641 O O . SER A 1 82 ? -15.575 -1.873 20.223 1.00 88.25 82 SER A O 1
ATOM 643 N N . LEU A 1 83 ? -14.633 -1.994 18.184 1.00 87.44 83 LEU A N 1
ATOM 644 C CA . LEU A 1 83 ? -15.827 -2.474 17.480 1.00 87.44 83 LEU A CA 1
ATOM 645 C C . LEU A 1 83 ? -16.005 -3.996 17.590 1.00 87.44 83 LEU A C 1
ATOM 647 O O . LEU A 1 83 ? -17.141 -4.467 17.527 1.00 87.44 83 LEU A O 1
ATOM 651 N N . SER A 1 84 ? -14.928 -4.753 17.832 1.00 77.44 84 SER A N 1
ATOM 652 C CA . SER A 1 84 ? -14.920 -6.225 17.943 1.00 77.44 84 SER A CA 1
ATOM 653 C C . SER A 1 84 ? -15.864 -6.817 19.005 1.00 77.44 84 SER A C 1
ATOM 655 O O . SER A 1 84 ? -16.141 -8.010 18.958 1.00 77.44 84 SER A O 1
ATOM 657 N N . GLY A 1 85 ? -16.358 -6.010 19.953 1.00 73.62 85 GLY A N 1
ATOM 658 C CA . GLY A 1 85 ? -17.326 -6.413 20.985 1.00 73.62 85 GLY A CA 1
ATOM 659 C C . GLY A 1 85 ? -18.687 -5.709 20.899 1.00 73.62 85 GLY A C 1
ATOM 660 O O . GLY A 1 85 ? -19.403 -5.665 21.897 1.00 73.62 85 GLY A O 1
ATOM 661 N N . THR A 1 86 ? -19.024 -5.100 19.758 1.00 79.00 86 THR A N 1
ATOM 662 C CA . THR A 1 86 ? -20.290 -4.367 19.556 1.00 79.00 86 THR A CA 1
ATOM 663 C C . THR A 1 86 ? -21.272 -5.139 18.680 1.00 79.00 86 THR A C 1
ATOM 665 O O . THR A 1 86 ? -20.868 -5.940 17.837 1.00 79.00 86 THR A O 1
ATOM 668 N N . ASP A 1 87 ? -22.571 -4.882 18.850 1.00 71.31 87 ASP A N 1
ATOM 669 C CA . ASP A 1 87 ? -23.589 -5.412 17.941 1.00 71.31 87 ASP A CA 1
ATOM 670 C C . ASP A 1 87 ? -23.393 -4.836 16.523 1.00 71.31 87 ASP A C 1
ATOM 672 O O . ASP A 1 87 ? -23.080 -3.655 16.357 1.00 71.31 87 ASP A O 1
ATOM 676 N N . ASN A 1 88 ? -23.519 -5.684 15.499 1.00 79.56 88 ASN A N 1
ATOM 677 C CA . ASN A 1 88 ? -23.053 -5.455 14.119 1.00 79.56 88 ASN A CA 1
ATOM 678 C C . ASN A 1 88 ? -21.538 -5.142 13.976 1.00 79.56 88 ASN A C 1
ATOM 680 O O . ASN A 1 88 ? -21.084 -4.698 12.916 1.00 79.56 88 ASN A O 1
ATOM 684 N N . GLY A 1 89 ? -20.728 -5.424 15.005 1.00 80.38 89 GLY A N 1
ATOM 685 C CA . GLY A 1 89 ? -19.308 -5.063 15.093 1.00 80.38 89 GLY A CA 1
ATOM 686 C C . GLY A 1 89 ? -18.436 -5.518 13.919 1.00 80.38 89 GLY A C 1
ATOM 687 O O . GLY A 1 89 ? -17.550 -4.775 13.501 1.00 80.38 89 GLY A O 1
ATOM 688 N N . MET A 1 90 ? -18.726 -6.677 13.315 1.00 81.19 90 MET A N 1
ATOM 689 C CA . MET A 1 90 ? -18.042 -7.149 12.101 1.00 81.19 90 MET A CA 1
ATOM 690 C C . MET A 1 90 ? -18.270 -6.201 10.911 1.00 81.19 90 MET A C 1
ATOM 692 O O . MET A 1 90 ? -17.313 -5.757 10.284 1.00 81.19 90 MET A O 1
ATOM 696 N N . GLN A 1 91 ? -19.521 -5.827 10.619 1.00 81.94 91 GLN A N 1
ATOM 697 C CA . GLN A 1 91 ? -19.845 -4.921 9.509 1.00 81.94 91 GLN A CA 1
ATOM 698 C C . GLN A 1 91 ? -19.214 -3.535 9.719 1.00 81.94 91 GLN A C 1
ATOM 700 O O . GLN A 1 91 ? -18.689 -2.927 8.780 1.00 81.94 91 GLN A O 1
ATOM 705 N N . TYR A 1 92 ? -19.231 -3.054 10.963 1.00 86.50 92 TYR A N 1
ATOM 706 C CA . TYR A 1 92 ? -18.605 -1.799 11.363 1.00 86.50 92 TYR A CA 1
ATOM 707 C C . TYR A 1 92 ? -17.073 -1.834 11.233 1.00 86.50 92 TYR A C 1
ATOM 709 O O . TYR A 1 92 ? -16.495 -0.909 10.658 1.00 86.50 92 TYR A O 1
ATOM 717 N N . SER A 1 93 ? -16.427 -2.915 11.681 1.00 87.12 93 SER A N 1
ATOM 718 C CA . SER A 1 93 ? -14.983 -3.138 11.538 1.00 87.12 93 SER A CA 1
ATOM 719 C C . SER A 1 93 ? -14.563 -3.176 10.064 1.00 87.12 93 SER A C 1
ATOM 721 O O . SER A 1 93 ? -13.722 -2.378 9.644 1.00 87.12 93 SER A O 1
ATOM 723 N N . ASN A 1 94 ? -15.237 -3.995 9.244 1.00 85.75 94 ASN A N 1
ATOM 724 C CA . ASN A 1 94 ? -14.987 -4.120 7.802 1.00 85.75 94 ASN A CA 1
ATOM 725 C C . ASN A 1 94 ? -15.032 -2.758 7.089 1.00 85.75 94 ASN A C 1
ATOM 727 O O . ASN A 1 94 ? -14.192 -2.468 6.235 1.00 85.75 94 ASN A O 1
ATOM 731 N N . ARG A 1 95 ? -15.992 -1.895 7.455 1.00 88.88 95 ARG A N 1
ATOM 732 C CA . ARG A 1 95 ? -16.107 -0.552 6.873 1.00 88.88 95 ARG A CA 1
ATOM 733 C C . ARG A 1 95 ? -14.944 0.353 7.276 1.00 88.88 95 ARG A C 1
ATOM 735 O O . ARG A 1 95 ? -14.400 1.038 6.416 1.00 88.88 95 ARG A O 1
ATOM 742 N N . VAL A 1 96 ? -14.535 0.358 8.544 1.00 90.88 96 VAL A N 1
ATOM 743 C CA . VAL A 1 96 ? -13.368 1.142 8.993 1.00 90.88 96 VAL A CA 1
ATOM 744 C C . VAL A 1 96 ? -12.097 0.669 8.278 1.00 90.88 96 VAL A C 1
ATOM 746 O O . VAL A 1 96 ? -11.348 1.490 7.748 1.00 90.88 96 VAL A O 1
ATOM 749 N N . ILE A 1 97 ? -11.914 -0.646 8.167 1.00 91.94 97 ILE A N 1
ATOM 750 C CA . ILE A 1 97 ? -10.777 -1.294 7.500 1.00 91.94 97 ILE A CA 1
ATOM 751 C C . ILE A 1 97 ? -10.704 -0.938 6.010 1.00 91.94 97 ILE A C 1
ATOM 753 O O . ILE A 1 97 ? -9.646 -0.513 5.548 1.00 91.94 97 ILE A O 1
ATOM 757 N N . TYR A 1 98 ? -11.827 -0.949 5.281 1.00 91.75 98 TYR A N 1
ATOM 758 C CA . TYR A 1 98 ? -11.880 -0.483 3.887 1.00 91.75 98 TYR A CA 1
ATOM 759 C C . TYR A 1 98 ? -11.295 0.933 3.704 1.00 91.75 98 TYR A C 1
ATOM 761 O O . TYR A 1 98 ? -10.524 1.162 2.764 1.00 91.75 98 TYR A O 1
ATOM 769 N N . HIS A 1 99 ? -11.635 1.870 4.599 1.00 92.31 99 HIS A N 1
ATOM 770 C CA . HIS A 1 99 ? -11.163 3.258 4.532 1.00 92.31 99 HIS A CA 1
ATOM 771 C C . HIS A 1 99 ? -9.710 3.428 5.020 1.00 92.31 99 HIS A C 1
ATOM 773 O O . HIS A 1 99 ? -9.033 4.349 4.566 1.00 92.31 99 HIS A O 1
ATOM 779 N N . ILE A 1 100 ? -9.195 2.543 5.883 1.00 94.12 100 ILE A N 1
ATOM 780 C CA . ILE A 1 100 ? -7.764 2.507 6.239 1.00 94.12 100 ILE A CA 1
ATOM 781 C C . ILE A 1 100 ? -6.928 1.972 5.065 1.00 94.12 100 ILE A C 1
ATOM 783 O O . ILE A 1 100 ? -5.896 2.557 4.742 1.00 94.12 100 ILE A O 1
ATOM 787 N N . VAL A 1 101 ? -7.390 0.923 4.372 1.00 94.31 101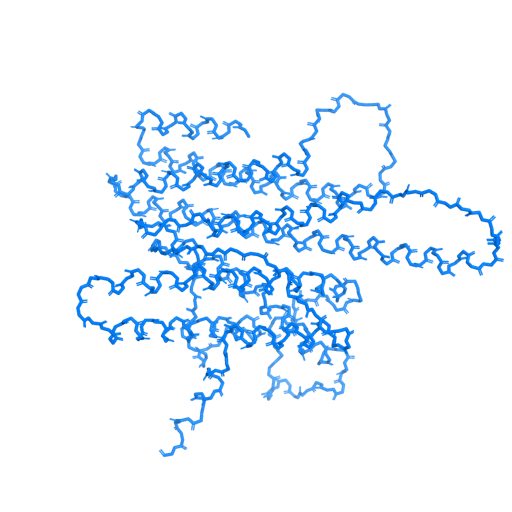 VAL A N 1
ATOM 788 C CA . VAL A 1 101 ? -6.751 0.428 3.135 1.00 94.31 101 VAL A CA 1
ATOM 789 C C . VAL A 1 101 ? -6.698 1.538 2.078 1.00 94.31 101 VAL A C 1
ATOM 791 O O . VAL A 1 101 ? -5.656 1.748 1.469 1.00 94.31 101 VAL A O 1
ATOM 794 N N . HIS A 1 102 ? -7.764 2.334 1.932 1.00 92.62 102 HIS A N 1
ATOM 795 C CA . HIS A 1 102 ? -7.764 3.513 1.052 1.00 92.62 102 HIS A CA 1
ATOM 796 C C . HIS A 1 102 ? -6.799 4.629 1.512 1.00 92.62 102 HIS A C 1
ATOM 798 O O . HIS A 1 102 ? -6.241 5.352 0.687 1.00 92.62 102 HIS A O 1
ATOM 804 N N . LEU A 1 103 ? -6.561 4.790 2.819 1.00 94.06 103 LEU A N 1
ATOM 805 C CA . LEU A 1 103 ? -5.562 5.737 3.335 1.00 94.06 103 LEU A CA 1
ATOM 806 C C . LEU A 1 103 ? -4.125 5.264 3.037 1.00 94.06 103 LEU A C 1
ATOM 808 O O . LEU A 1 103 ? -3.276 6.082 2.684 1.00 94.06 103 LEU A O 1
ATOM 812 N N . TYR A 1 104 ? -3.863 3.954 3.098 1.00 94.62 104 TYR A N 1
ATOM 813 C CA . TYR A 1 104 ? -2.598 3.361 2.642 1.00 94.62 104 TYR A CA 1
ATOM 814 C C . TYR A 1 104 ? -2.417 3.533 1.125 1.00 94.62 104 TYR A C 1
ATOM 816 O O . TYR A 1 104 ? -1.370 3.989 0.682 1.00 94.62 104 TYR A O 1
ATOM 824 N N . GLU A 1 105 ? -3.466 3.279 0.336 1.00 94.19 105 GLU A N 1
ATOM 825 C CA . GLU A 1 105 ? -3.515 3.518 -1.117 1.00 94.19 105 GLU A CA 1
ATOM 826 C C . GLU A 1 105 ? -3.184 4.980 -1.461 1.00 94.19 105 GLU A C 1
ATOM 828 O O . GLU A 1 105 ? -2.314 5.255 -2.285 1.00 94.19 105 GLU A O 1
ATOM 833 N N . SER A 1 106 ? -3.787 5.927 -0.736 1.00 93.31 106 SER A N 1
ATOM 834 C CA . SER A 1 106 ? -3.495 7.364 -0.854 1.00 93.31 106 SER A CA 1
ATOM 835 C C . SER A 1 106 ? -2.035 7.698 -0.512 1.00 93.31 106 SER A C 1
ATOM 837 O O . SER A 1 106 ? -1.447 8.584 -1.126 1.00 93.31 106 SER A O 1
ATOM 839 N N . THR A 1 107 ? -1.429 6.968 0.430 1.00 93.00 107 THR A N 1
ATOM 840 C CA . THR A 1 107 ? -0.025 7.143 0.847 1.00 93.00 107 THR A CA 1
ATOM 841 C C . THR A 1 107 ? 0.963 6.483 -0.134 1.00 93.00 107 THR A C 1
ATOM 843 O O . THR A 1 107 ? 2.077 6.969 -0.310 1.00 93.00 107 THR A O 1
ATOM 846 N N . MET A 1 108 ? 0.550 5.434 -0.853 1.00 93.25 108 MET A N 1
ATOM 847 C CA . MET A 1 108 ? 1.320 4.847 -1.958 1.00 93.25 108 MET A CA 1
ATOM 848 C C . MET A 1 108 ? 1.288 5.757 -3.198 1.00 93.25 108 MET A C 1
ATOM 850 O O . MET A 1 108 ? 2.320 6.047 -3.798 1.00 93.25 108 MET A O 1
ATOM 854 N N . ASN A 1 109 ? 0.112 6.296 -3.534 1.00 91.81 109 ASN A N 1
ATOM 855 C CA . ASN A 1 109 ? -0.054 7.252 -4.635 1.00 91.81 109 ASN A CA 1
ATOM 856 C C . ASN A 1 109 ? 0.688 8.578 -4.363 1.00 91.81 109 ASN A C 1
ATOM 858 O O . ASN A 1 109 ? 1.192 9.214 -5.288 1.00 91.81 109 ASN A O 1
ATOM 862 N N . ALA A 1 110 ? 0.795 8.979 -3.092 1.00 90.31 110 ALA A N 1
ATOM 863 C CA . ALA A 1 110 ? 1.641 10.079 -2.634 1.00 90.31 110 ALA A CA 1
ATOM 864 C C . ALA A 1 110 ? 3.132 9.852 -2.955 1.00 90.31 110 ALA A C 1
ATOM 866 O O . ALA A 1 110 ? 3.778 10.736 -3.525 1.00 90.31 110 ALA A O 1
ATOM 867 N N . LEU A 1 111 ? 3.654 8.657 -2.650 1.00 90.12 111 LEU A N 1
ATOM 868 C CA . LEU A 1 111 ? 5.034 8.256 -2.942 1.00 90.12 111 LEU A CA 1
ATOM 869 C C . LEU A 1 111 ? 5.326 8.279 -4.455 1.00 90.12 111 LEU A C 1
ATOM 871 O O . LEU A 1 111 ? 6.329 8.859 -4.877 1.00 90.12 111 LEU A O 1
ATOM 875 N N . GLU A 1 112 ? 4.427 7.725 -5.280 1.00 90.12 112 GLU A N 1
ATOM 876 C CA . GLU A 1 112 ? 4.518 7.787 -6.750 1.00 90.12 112 GLU A CA 1
ATOM 877 C C . GLU A 1 112 ? 4.605 9.240 -7.250 1.00 90.12 112 GLU A C 1
ATOM 879 O O . GLU A 1 112 ? 5.467 9.580 -8.065 1.00 90.12 112 GLU A O 1
ATOM 884 N N . GLN A 1 113 ? 3.702 10.110 -6.786 1.00 87.62 113 GLN A N 1
ATOM 885 C CA . GLN A 1 113 ? 3.648 11.506 -7.234 1.00 87.62 113 GLN A CA 1
ATOM 886 C C . GLN A 1 113 ? 4.912 12.283 -6.854 1.00 87.62 113 GLN A C 1
ATOM 888 O O . GLN A 1 113 ? 5.386 13.102 -7.647 1.00 87.62 113 GLN A O 1
ATOM 893 N N . TRP A 1 114 ? 5.488 11.996 -5.684 1.00 85.44 114 TRP A N 1
ATOM 894 C CA . TRP A 1 114 ? 6.770 12.558 -5.270 1.00 85.44 114 TRP A CA 1
ATOM 895 C C . TRP A 1 114 ? 7.918 12.087 -6.184 1.00 85.44 114 TRP A C 1
ATOM 897 O O . TRP A 1 114 ? 8.710 12.918 -6.635 1.00 85.44 114 TRP A O 1
ATOM 907 N N . CYS A 1 115 ? 7.970 10.796 -6.546 1.00 85.94 115 CYS A N 1
ATOM 908 C CA . CYS A 1 115 ? 9.005 10.264 -7.448 1.00 85.94 115 CYS A CA 1
ATOM 909 C C . CYS A 1 115 ? 8.961 10.948 -8.824 1.00 85.94 115 CYS A C 1
ATOM 911 O O . CYS A 1 115 ? 10.001 11.354 -9.351 1.00 85.94 115 CYS A O 1
ATOM 913 N N . LYS A 1 116 ? 7.752 11.171 -9.361 1.00 86.62 116 LYS A N 1
ATOM 914 C CA . LYS A 1 116 ? 7.546 11.887 -10.632 1.00 86.62 116 LYS A CA 1
ATOM 915 C C . LYS A 1 116 ? 8.033 13.334 -10.548 1.00 86.62 116 LYS A C 1
ATOM 917 O O . LYS A 1 116 ? 8.760 13.787 -11.428 1.00 86.62 116 LYS A O 1
ATOM 922 N N . ALA A 1 117 ? 7.706 14.046 -9.468 1.00 82.88 117 ALA A N 1
ATOM 923 C CA . ALA A 1 117 ? 8.162 15.422 -9.270 1.00 82.88 117 ALA A CA 1
ATOM 924 C C . ALA A 1 117 ? 9.699 15.527 -9.169 1.00 82.88 117 ALA A C 1
ATOM 926 O O . ALA A 1 117 ? 10.298 16.431 -9.761 1.00 82.88 117 ALA A O 1
ATOM 927 N N . LYS A 1 118 ? 10.366 14.586 -8.482 1.00 81.50 118 LYS A N 1
ATOM 928 C CA . LYS A 1 118 ? 11.835 14.587 -8.384 1.00 81.50 118 LYS A CA 1
ATOM 929 C C . LYS A 1 118 ? 12.518 14.202 -9.699 1.00 81.50 118 LYS A C 1
ATOM 931 O O . LYS A 1 118 ? 13.569 14.775 -10.005 1.00 81.50 118 LYS A O 1
ATOM 936 N N . SER A 1 119 ? 11.943 13.312 -10.515 1.00 80.31 119 SER A N 1
ATOM 937 C CA . SER A 1 119 ? 12.507 13.004 -11.840 1.00 80.31 119 SER A CA 1
ATOM 938 C C . SER A 1 119 ? 12.405 14.213 -12.788 1.00 80.31 119 SER A C 1
ATOM 940 O O . SER A 1 119 ? 13.402 14.589 -13.416 1.00 80.31 119 SER A O 1
ATOM 942 N N . GLU A 1 120 ? 11.256 14.905 -12.796 1.00 80.31 120 GLU A N 1
ATOM 943 C CA . GLU A 1 120 ? 11.024 16.168 -13.517 1.00 80.31 120 GLU A CA 1
ATOM 944 C C . GLU A 1 120 ? 12.061 17.244 -13.137 1.00 80.31 120 GLU A C 1
ATOM 946 O O . GLU A 1 120 ? 12.725 17.824 -14.007 1.00 80.31 120 GLU A O 1
ATOM 951 N N . GLN A 1 121 ? 12.253 17.473 -11.834 1.00 73.69 121 GLN A N 1
ATOM 952 C CA . GLN A 1 121 ? 13.212 18.443 -11.300 1.00 73.69 121 GLN A CA 1
ATOM 953 C C . GLN A 1 121 ? 14.659 18.088 -11.682 1.00 73.69 121 GLN A C 1
ATOM 955 O O . GLN A 1 121 ? 15.385 18.940 -12.210 1.00 73.69 121 GLN A O 1
ATOM 960 N N . THR A 1 122 ? 15.060 16.827 -11.484 1.00 70.94 122 THR A N 1
ATOM 961 C CA . THR A 1 122 ? 16.429 16.335 -11.727 1.00 70.94 122 THR A CA 1
ATOM 962 C C . THR A 1 122 ? 16.843 16.475 -13.193 1.00 70.94 122 THR A C 1
ATOM 964 O O . THR A 1 122 ? 17.958 16.917 -13.491 1.00 70.94 122 THR A O 1
ATOM 967 N N . GLN A 1 123 ? 15.946 16.163 -14.132 1.00 65.00 123 GLN A N 1
ATOM 968 C CA . GLN A 1 123 ? 16.228 16.337 -15.559 1.00 65.00 123 GLN A CA 1
ATOM 969 C C . GLN A 1 123 ? 16.316 17.820 -15.959 1.00 65.00 123 GLN A C 1
ATOM 971 O O . GLN A 1 123 ? 17.197 18.190 -16.740 1.00 65.00 123 GLN A O 1
ATOM 976 N N . SER A 1 124 ? 15.481 18.691 -15.375 1.00 62.28 124 SER A N 1
ATOM 977 C CA . SER A 1 124 ? 15.525 20.137 -15.654 1.00 62.28 124 SER A CA 1
ATOM 978 C C . SER A 1 124 ? 16.861 20.785 -15.251 1.00 62.28 124 SER A C 1
ATOM 980 O O . SER A 1 124 ? 17.345 21.690 -15.935 1.00 62.28 124 SER A O 1
ATOM 982 N N . ALA A 1 125 ? 17.497 20.292 -14.180 1.00 60.34 125 ALA A N 1
ATOM 983 C CA . ALA A 1 125 ? 18.828 20.727 -13.765 1.00 60.34 125 ALA A CA 1
ATOM 984 C C . ALA A 1 125 ? 19.905 20.277 -14.769 1.00 60.34 125 ALA A C 1
ATOM 986 O O . ALA A 1 125 ? 20.709 21.097 -15.222 1.00 60.34 125 ALA A O 1
ATOM 987 N N . LYS A 1 126 ? 19.880 19.004 -15.196 1.00 59.00 126 LYS A N 1
ATOM 988 C CA . LYS A 1 126 ? 20.826 18.459 -16.190 1.00 59.00 126 LYS A CA 1
ATOM 989 C C . LYS A 1 126 ? 20.796 19.243 -17.514 1.00 59.00 126 LYS A C 1
ATOM 991 O O . LYS A 1 126 ? 21.855 19.593 -18.033 1.00 59.00 126 LYS A O 1
ATOM 996 N N . GLN A 1 127 ? 19.612 19.609 -1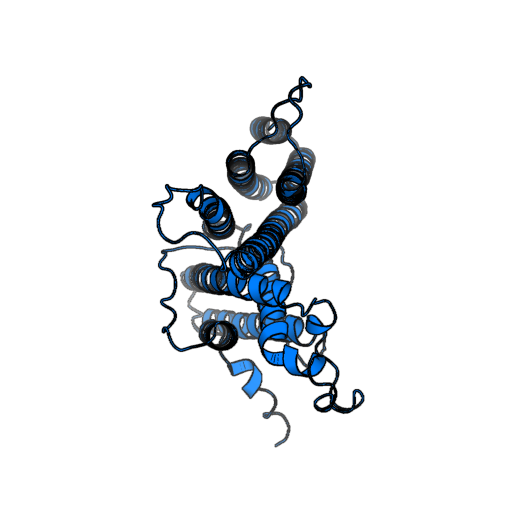8.016 1.00 57.56 127 GLN A N 1
ATOM 997 C CA . GLN A 1 127 ? 19.475 20.423 -19.238 1.00 57.56 127 GLN A CA 1
ATOM 998 C C . GLN A 1 127 ? 20.030 21.857 -19.089 1.00 57.56 127 GLN A C 1
ATOM 1000 O O . GLN A 1 127 ? 20.643 22.385 -20.022 1.00 57.56 127 GLN A O 1
ATOM 1005 N N . LYS A 1 128 ? 19.884 22.480 -17.909 1.00 53.50 128 LYS A N 1
ATOM 1006 C CA . LYS A 1 128 ? 20.459 23.808 -17.613 1.00 53.50 128 LYS A CA 1
ATOM 1007 C C . LYS A 1 128 ? 21.988 23.780 -17.512 1.00 53.50 128 LYS A C 1
ATOM 1009 O O . LYS A 1 128 ? 22.647 24.703 -17.981 1.00 53.50 128 LYS A O 1
ATOM 1014 N N . HIS A 1 129 ? 22.576 22.714 -16.967 1.00 50.12 129 HIS A N 1
ATOM 1015 C CA . HIS A 1 129 ? 24.037 22.566 -16.952 1.00 50.12 129 HIS A CA 1
ATOM 1016 C C . HIS A 1 129 ? 24.614 22.285 -18.347 1.00 50.12 129 HIS A C 1
ATOM 1018 O O . HIS A 1 129 ? 25.617 22.894 -18.718 1.00 50.12 129 HIS A O 1
ATOM 1024 N N . ALA A 1 130 ? 23.949 21.460 -19.165 1.00 50.56 130 ALA A N 1
ATOM 1025 C CA . ALA A 1 130 ? 24.379 21.178 -20.539 1.00 50.56 130 ALA A CA 1
ATOM 1026 C C . ALA A 1 130 ? 24.470 22.440 -21.425 1.00 50.56 130 ALA A C 1
ATOM 1028 O O . ALA A 1 130 ? 25.340 22.528 -22.290 1.00 50.56 130 ALA A O 1
ATOM 1029 N N . THR A 1 131 ? 23.621 23.444 -21.180 1.00 47.53 131 THR A N 1
ATOM 1030 C CA . THR A 1 131 ? 23.638 24.736 -21.892 1.00 47.53 131 THR A CA 1
ATOM 1031 C C . THR A 1 131 ? 24.612 25.771 -21.305 1.00 47.53 131 THR A C 1
ATOM 1033 O O . THR A 1 131 ? 24.931 26.746 -21.983 1.00 47.53 131 THR A O 1
ATOM 1036 N N . SER A 1 132 ? 25.140 25.557 -20.093 1.00 46.62 132 SER A N 1
ATOM 1037 C CA . SER A 1 132 ? 26.044 26.499 -19.406 1.00 46.62 132 SER A CA 1
ATOM 1038 C C . SER A 1 132 ? 27.540 26.287 -19.714 1.00 46.62 132 SER A C 1
ATOM 1040 O O . SER A 1 132 ? 28.346 27.205 -19.554 1.00 46.62 132 SER A O 1
ATOM 1042 N N . ASN A 1 133 ? 27.931 25.106 -20.212 1.00 40.88 133 ASN A N 1
ATOM 1043 C CA . ASN A 1 133 ? 29.329 24.661 -20.384 1.00 40.88 133 ASN A CA 1
ATOM 1044 C C . ASN A 1 133 ? 30.135 25.364 -21.512 1.00 40.88 133 ASN A C 1
ATOM 1046 O O . ASN A 1 133 ? 30.878 24.724 -22.257 1.00 40.88 133 ASN A O 1
ATOM 1050 N N . ARG A 1 134 ? 30.029 26.694 -21.652 1.00 46.91 134 ARG A N 1
ATOM 1051 C CA . ARG A 1 134 ? 30.876 27.506 -22.552 1.00 46.91 134 ARG A CA 1
ATOM 1052 C C . ARG A 1 134 ? 31.585 28.705 -21.912 1.00 46.91 134 ARG A C 1
ATOM 1054 O O . ARG A 1 134 ? 32.414 29.302 -22.598 1.00 46.91 134 ARG A O 1
ATOM 1061 N N . LYS A 1 135 ? 31.332 29.069 -20.644 1.00 42.66 135 LYS A N 1
ATOM 1062 C CA . LYS A 1 135 ? 32.090 30.129 -19.934 1.00 42.66 135 LYS A CA 1
ATOM 1063 C C . LYS A 1 135 ? 32.271 29.834 -18.438 1.00 42.66 135 LYS A C 1
ATOM 1065 O O . LYS A 1 135 ? 31.504 29.081 -17.861 1.00 42.66 135 LYS A O 1
ATOM 1070 N N . ALA A 1 136 ? 33.271 30.499 -17.849 1.00 36.56 136 ALA A N 1
ATOM 1071 C CA . ALA A 1 136 ? 33.666 30.474 -16.433 1.00 36.56 136 ALA A CA 1
ATOM 1072 C C . ALA A 1 136 ? 34.243 29.140 -15.909 1.00 36.56 136 ALA A C 1
ATOM 1074 O O . ALA A 1 136 ? 33.579 28.346 -15.249 1.00 36.56 136 ALA A O 1
ATOM 1075 N N . LYS A 1 137 ? 35.554 28.969 -16.121 1.00 42.16 137 LYS A N 1
ATOM 1076 C CA . LYS A 1 137 ? 36.414 28.229 -15.187 1.00 42.16 137 LYS A CA 1
ATOM 1077 C C . LYS A 1 137 ? 36.469 29.003 -13.860 1.00 42.16 137 LYS A C 1
ATOM 1079 O O . LYS A 1 137 ? 36.529 30.228 -13.892 1.00 42.16 137 LYS A O 1
ATOM 1084 N N . ASP A 1 138 ? 36.527 28.267 -12.752 1.00 42.44 138 ASP A N 1
ATOM 1085 C CA . ASP A 1 138 ? 36.821 28.747 -11.393 1.00 42.44 138 ASP A CA 1
ATOM 1086 C C . ASP A 1 138 ? 35.792 29.697 -10.739 1.00 42.44 138 ASP A C 1
ATOM 1088 O O . ASP A 1 138 ? 35.891 30.925 -10.794 1.00 42.44 138 ASP A O 1
ATOM 1092 N N . LYS A 1 139 ? 34.829 29.091 -10.027 1.00 35.22 139 LYS A N 1
ATOM 1093 C CA . LYS A 1 139 ? 34.470 29.543 -8.675 1.00 35.22 139 LYS A CA 1
ATOM 1094 C C . LYS A 1 139 ? 33.804 28.432 -7.865 1.00 35.22 139 LYS A C 1
ATOM 1096 O O . LYS A 1 139 ? 32.824 27.833 -8.299 1.00 35.22 139 LYS A O 1
ATOM 1101 N N . GLN A 1 140 ? 34.337 28.201 -6.670 1.00 44.84 140 GLN A N 1
ATOM 1102 C CA . GLN A 1 140 ? 33.759 27.369 -5.616 1.00 44.84 140 GLN A CA 1
ATOM 1103 C C . GLN A 1 140 ? 32.310 27.799 -5.325 1.00 44.84 140 GLN A C 1
ATOM 1105 O O . GLN A 1 140 ? 32.068 28.963 -5.001 1.00 44.84 140 GLN A O 1
ATOM 1110 N N . LEU A 1 141 ? 31.353 26.871 -5.432 1.00 31.16 141 LEU A N 1
ATOM 1111 C CA . LEU A 1 141 ? 29.949 27.108 -5.086 1.00 31.16 141 LEU A CA 1
ATOM 1112 C C . LEU A 1 141 ? 29.533 26.280 -3.869 1.00 31.16 141 LEU A C 1
ATOM 1114 O O . LEU A 1 141 ? 29.857 25.103 -3.747 1.00 31.16 141 LEU A O 1
ATOM 1118 N N . HIS A 1 142 ? 28.852 26.977 -2.966 1.00 30.62 142 HIS A N 1
ATOM 1119 C CA . HIS A 1 142 ? 28.424 26.550 -1.639 1.00 30.62 142 HIS A CA 1
ATOM 1120 C C . HIS A 1 142 ? 27.214 25.598 -1.703 1.00 30.62 142 HIS A C 1
ATOM 1122 O O . HIS A 1 142 ? 26.530 25.536 -2.728 1.00 30.62 142 HIS A O 1
ATOM 1128 N N . ASP A 1 143 ? 26.920 24.907 -0.597 1.00 37.12 143 ASP A N 1
ATOM 1129 C CA . ASP A 1 143 ? 25.740 24.048 -0.431 1.00 37.12 143 ASP A CA 1
ATOM 1130 C C . ASP A 1 143 ? 24.445 24.651 -0.991 1.00 37.12 143 ASP A C 1
ATOM 1132 O O . ASP A 1 143 ? 24.093 25.795 -0.695 1.00 37.12 143 ASP A O 1
ATOM 1136 N N . SER A 1 144 ? 23.683 23.835 -1.726 1.00 31.27 144 SER A N 1
ATOM 1137 C CA . SER A 1 144 ? 22.309 24.160 -2.116 1.00 31.27 144 SER A CA 1
ATOM 1138 C C . SER A 1 144 ? 21.351 22.985 -1.886 1.00 31.27 144 SER A C 1
ATOM 1140 O O . SER A 1 144 ? 21.057 22.189 -2.768 1.00 31.27 144 SER A O 1
ATOM 1142 N N . ASN A 1 145 ? 20.804 22.944 -0.669 1.00 32.12 145 ASN A N 1
ATOM 1143 C CA . ASN A 1 145 ? 19.422 22.532 -0.391 1.00 32.12 145 ASN A CA 1
ATOM 1144 C C . ASN A 1 145 ? 18.973 21.097 -0.770 1.00 32.12 145 ASN A C 1
ATOM 1146 O O . ASN A 1 145 ? 17.773 20.850 -0.832 1.00 32.12 145 ASN A O 1
ATOM 1150 N N . MET A 1 146 ? 19.890 20.149 -1.004 1.00 31.86 146 MET A N 1
ATOM 1151 C CA . MET A 1 146 ? 19.548 18.785 -1.456 1.00 31.86 146 MET A CA 1
ATOM 1152 C C . MET A 1 146 ? 18.942 17.867 -0.373 1.00 31.86 146 MET A C 1
ATOM 1154 O O . MET A 1 146 ? 18.269 16.899 -0.716 1.00 31.86 146 MET A O 1
ATOM 1158 N N . ASN A 1 147 ? 19.163 18.145 0.918 1.00 40.28 147 ASN A N 1
ATOM 1159 C CA . ASN A 1 147 ? 18.939 17.151 1.981 1.00 40.28 147 ASN A CA 1
ATOM 1160 C C . ASN A 1 147 ? 17.463 16.916 2.359 1.00 40.28 147 ASN A C 1
ATOM 1162 O O . ASN A 1 147 ? 17.105 15.793 2.696 1.00 40.28 147 ASN A O 1
ATOM 1166 N N . THR A 1 148 ? 16.601 17.936 2.306 1.00 44.28 148 THR A N 1
ATOM 1167 C CA . THR A 1 148 ? 15.206 17.823 2.787 1.00 44.28 148 THR A CA 1
ATOM 1168 C C . THR A 1 148 ? 14.280 17.068 1.834 1.00 44.28 148 THR A C 1
ATOM 1170 O O . THR A 1 148 ? 13.246 16.566 2.260 1.00 44.28 148 THR A O 1
ATOM 1173 N N . ASP A 1 149 ? 14.612 16.970 0.542 1.00 49.75 149 ASP A N 1
ATOM 1174 C CA . ASP A 1 149 ? 13.740 16.269 -0.407 1.00 49.75 149 ASP A CA 1
ATOM 1175 C C . ASP A 1 149 ? 13.828 14.743 -0.247 1.00 49.75 149 ASP A C 1
ATOM 1177 O O . ASP A 1 149 ? 12.786 14.097 -0.174 1.00 49.75 149 ASP A O 1
ATOM 1181 N N . ASP A 1 150 ? 15.025 14.151 -0.120 1.00 62.78 150 ASP A N 1
ATOM 1182 C CA . ASP A 1 150 ? 15.136 12.711 0.203 1.00 62.78 150 ASP A CA 1
ATOM 1183 C C . ASP A 1 150 ? 14.580 12.366 1.594 1.00 62.78 150 ASP A C 1
ATOM 1185 O O . ASP A 1 150 ? 14.216 11.213 1.841 1.00 62.78 150 ASP A O 1
ATOM 1189 N N . GLU A 1 151 ? 14.439 13.357 2.480 1.00 67.31 151 GLU A N 1
ATOM 1190 C CA . GLU A 1 151 ? 13.749 13.189 3.756 1.00 67.31 151 GLU A CA 1
ATOM 1191 C C . GLU A 1 151 ? 12.249 12.913 3.559 1.00 67.31 151 GLU A C 1
ATOM 1193 O O . GLU A 1 151 ? 11.774 11.897 4.057 1.00 67.31 151 GLU A O 1
ATOM 1198 N N . ASP A 1 152 ? 11.521 13.715 2.764 1.00 72.31 152 ASP A N 1
ATOM 1199 C CA . ASP A 1 152 ? 10.087 13.501 2.462 1.00 72.31 152 ASP A CA 1
ATOM 1200 C C . ASP A 1 152 ? 9.814 12.072 1.937 1.00 72.31 152 ASP A C 1
ATOM 1202 O O . ASP A 1 152 ? 8.891 11.393 2.392 1.00 72.31 152 ASP A O 1
ATOM 1206 N N . PHE A 1 153 ? 10.633 11.586 0.997 1.00 77.69 153 PHE A N 1
ATOM 1207 C CA . PHE A 1 153 ? 10.524 10.230 0.437 1.00 77.69 153 PHE A CA 1
ATOM 1208 C C . PHE A 1 153 ? 10.798 9.147 1.478 1.00 77.69 153 PHE A C 1
ATOM 1210 O O . PHE A 1 153 ? 10.044 8.178 1.593 1.00 77.69 153 PHE A O 1
ATOM 1217 N N . THR A 1 154 ? 11.849 9.341 2.276 1.00 76.19 154 THR A N 1
ATOM 1218 C CA . THR A 1 154 ? 12.202 8.437 3.372 1.00 76.19 154 THR A CA 1
ATOM 1219 C C . THR A 1 154 ? 11.091 8.398 4.424 1.00 76.19 154 THR A C 1
ATOM 1221 O O . THR A 1 154 ? 10.730 7.314 4.876 1.00 76.19 154 THR A O 1
ATOM 1224 N N . GLN A 1 155 ? 10.482 9.539 4.760 1.00 79.50 155 GLN A N 1
ATOM 1225 C CA . GLN A 1 155 ? 9.346 9.631 5.678 1.00 79.50 155 GLN A CA 1
ATOM 1226 C C . GLN A 1 155 ? 8.091 8.938 5.114 1.00 79.50 155 GLN A C 1
ATOM 1228 O O . GLN A 1 155 ? 7.433 8.206 5.850 1.00 79.50 155 GLN A O 1
ATOM 1233 N N . MET A 1 156 ? 7.770 9.085 3.820 1.00 86.44 156 MET A N 1
ATOM 1234 C CA . MET A 1 156 ? 6.649 8.363 3.185 1.00 86.44 156 MET A CA 1
ATOM 1235 C C . MET A 1 156 ? 6.871 6.842 3.171 1.00 86.44 156 MET A C 1
ATOM 1237 O O . MET A 1 156 ? 5.972 6.081 3.535 1.00 86.44 156 MET A O 1
ATOM 1241 N N . ALA A 1 157 ? 8.077 6.393 2.817 1.00 83.88 157 ALA A N 1
ATOM 1242 C CA . ALA A 1 157 ? 8.464 4.984 2.846 1.00 83.88 157 ALA A CA 1
ATOM 1243 C C . ALA A 1 157 ? 8.399 4.405 4.274 1.00 83.88 157 ALA A C 1
ATOM 1245 O O . ALA A 1 157 ? 7.822 3.338 4.500 1.00 83.88 157 ALA A O 1
ATOM 1246 N N . GLN A 1 158 ? 8.928 5.138 5.259 1.00 82.75 158 GLN A N 1
ATOM 1247 C CA . GLN A 1 158 ? 8.848 4.780 6.676 1.00 82.75 158 GLN A CA 1
ATOM 1248 C C . GLN A 1 158 ? 7.406 4.762 7.191 1.00 82.75 158 GLN A C 1
ATOM 1250 O O . GLN A 1 158 ? 7.080 3.874 7.974 1.00 82.75 158 GLN A O 1
ATOM 1255 N N . LEU A 1 159 ? 6.539 5.677 6.744 1.00 86.56 159 LEU A N 1
ATOM 1256 C CA . LEU A 1 159 ? 5.123 5.730 7.118 1.00 86.56 159 LEU A CA 1
ATOM 1257 C C . LEU A 1 159 ? 4.349 4.518 6.591 1.00 86.56 159 LEU A C 1
ATOM 1259 O O . LEU A 1 159 ? 3.693 3.846 7.383 1.00 86.56 159 LEU A O 1
ATOM 1263 N N . LEU A 1 160 ? 4.467 4.195 5.297 1.00 91.12 160 LEU A N 1
ATOM 1264 C CA . LEU A 1 160 ? 3.869 2.988 4.706 1.00 91.12 160 LEU A CA 1
ATOM 1265 C C . LEU A 1 160 ? 4.323 1.737 5.464 1.00 91.12 160 LEU A C 1
ATOM 1267 O O . LEU A 1 160 ? 3.513 0.911 5.879 1.00 91.12 160 LEU A O 1
ATOM 1271 N N . ASN A 1 161 ? 5.622 1.644 5.733 1.00 84.75 161 ASN A N 1
ATOM 1272 C CA . ASN A 1 161 ? 6.187 0.576 6.537 1.00 84.75 161 ASN A CA 1
ATOM 1273 C C . ASN A 1 161 ? 5.681 0.557 7.994 1.00 84.75 161 ASN A C 1
ATOM 1275 O O . ASN A 1 161 ? 5.474 -0.522 8.538 1.00 84.75 161 ASN A O 1
ATOM 1279 N N . ALA A 1 162 ? 5.494 1.706 8.644 1.00 83.62 162 ALA A N 1
ATOM 1280 C CA . ALA A 1 162 ? 5.004 1.796 10.022 1.00 83.62 162 ALA A CA 1
ATOM 1281 C C . ALA A 1 162 ? 3.514 1.442 10.125 1.00 83.62 162 ALA A C 1
ATOM 1283 O O . ALA A 1 162 ? 3.101 0.825 11.107 1.00 83.62 162 ALA A O 1
ATOM 1284 N N . MET A 1 163 ? 2.725 1.760 9.091 1.00 91.62 163 MET A N 1
ATOM 1285 C CA . MET A 1 163 ? 1.355 1.265 8.947 1.00 91.62 163 MET A CA 1
ATOM 1286 C C . MET A 1 163 ? 1.342 -0.266 8.857 1.00 91.62 163 MET A C 1
ATOM 1288 O O . MET A 1 163 ? 0.533 -0.904 9.520 1.00 91.62 163 MET A O 1
ATOM 1292 N N . THR A 1 164 ? 2.274 -0.861 8.106 1.00 86.69 164 THR A N 1
ATOM 1293 C CA . THR A 1 164 ? 2.437 -2.322 8.007 1.00 86.69 164 THR A CA 1
ATOM 1294 C C . THR A 1 164 ? 3.041 -2.965 9.268 1.00 86.69 164 THR A C 1
ATOM 1296 O O . THR A 1 164 ? 2.707 -4.098 9.585 1.00 86.69 164 THR A O 1
ATOM 1299 N N . SER A 1 165 ? 3.917 -2.258 9.994 1.00 82.88 165 SER A N 1
ATOM 1300 C CA . SER A 1 165 ? 4.681 -2.770 11.152 1.00 82.88 165 SER A CA 1
ATOM 1301 C C . SER A 1 165 ? 4.045 -2.426 12.515 1.00 82.88 165 SER A C 1
ATOM 1303 O O . SER A 1 165 ? 4.759 -2.170 13.488 1.00 82.88 165 SER A O 1
ATOM 1305 N N . SER A 1 166 ? 2.719 -2.273 12.560 1.00 85.38 166 SER A N 1
ATOM 1306 C CA . SER A 1 166 ? 1.947 -2.093 13.805 1.00 85.38 166 SER A CA 1
ATOM 1307 C C . SER A 1 166 ? 0.606 -2.846 13.773 1.00 85.38 166 SER A C 1
ATOM 1309 O O . SER A 1 166 ? -0.380 -2.455 14.404 1.00 85.38 166 SER A O 1
ATOM 1311 N N . LEU A 1 167 ? 0.581 -3.941 13.014 1.00 87.12 167 LEU A N 1
ATOM 1312 C CA . LEU A 1 167 ? -0.557 -4.824 12.779 1.00 87.12 167 LEU A CA 1
ATOM 1313 C C . LEU A 1 167 ? -0.477 -5.985 13.793 1.00 87.12 167 LEU A C 1
ATOM 1315 O O . LEU A 1 167 ? 0.133 -7.010 13.532 1.00 87.12 167 LEU A O 1
ATOM 1319 N N . ASP A 1 168 ? -1.048 -5.785 14.984 1.00 81.62 168 ASP A N 1
ATOM 1320 C CA . ASP A 1 168 ? -0.858 -6.629 16.184 1.00 81.62 168 ASP A CA 1
ATOM 1321 C C . ASP A 1 168 ? -1.351 -8.082 16.061 1.00 81.62 168 ASP A C 1
ATOM 1323 O O . ASP A 1 168 ? -2.551 -8.312 15.880 1.00 81.62 168 ASP A O 1
ATOM 1327 N N . THR A 1 169 ? -0.451 -9.041 16.336 1.00 74.56 169 THR A N 1
ATOM 1328 C CA . THR A 1 169 ? -0.679 -10.491 16.214 1.00 74.56 169 THR A CA 1
ATOM 1329 C C . THR A 1 169 ? -1.843 -11.101 17.017 1.00 74.56 169 THR A C 1
ATOM 1331 O O . THR A 1 169 ? -2.159 -12.276 16.837 1.00 74.56 169 THR A O 1
ATOM 1334 N N . GLY A 1 170 ? -2.458 -10.372 17.948 1.00 73.69 170 GLY A N 1
ATOM 1335 C CA . GLY A 1 170 ? -3.526 -10.898 18.808 1.00 73.69 170 GLY A CA 1
ATOM 1336 C C . GLY A 1 170 ? -4.967 -10.591 18.383 1.00 73.69 170 GLY A C 1
ATOM 1337 O O . GLY A 1 170 ? -5.887 -10.969 19.108 1.00 73.69 170 GLY A O 1
ATOM 1338 N N . CYS A 1 171 ? -5.198 -9.846 17.300 1.00 79.56 171 CYS A N 1
ATOM 1339 C CA . CYS A 1 171 ? -6.519 -9.275 17.011 1.00 79.56 171 CYS A CA 1
ATOM 1340 C C . CYS A 1 171 ? -7.332 -10.074 15.960 1.00 79.56 171 CYS A C 1
ATOM 1342 O O . CYS A 1 171 ? -6.952 -11.163 15.532 1.00 79.56 171 CYS A O 1
ATOM 1344 N N . ALA A 1 172 ? -8.494 -9.530 15.584 1.00 77.38 172 ALA A N 1
ATOM 1345 C CA . ALA A 1 172 ? -9.260 -9.923 14.405 1.00 77.38 172 ALA A CA 1
ATOM 1346 C C . ALA A 1 172 ? -9.588 -8.671 13.571 1.00 77.38 172 ALA A C 1
ATOM 1348 O O . ALA A 1 172 ? -10.732 -8.208 13.523 1.00 77.38 172 ALA A O 1
ATOM 1349 N N . GLY A 1 173 ? -8.544 -8.053 13.014 1.00 82.69 173 GLY A N 1
ATOM 1350 C CA . GLY A 1 1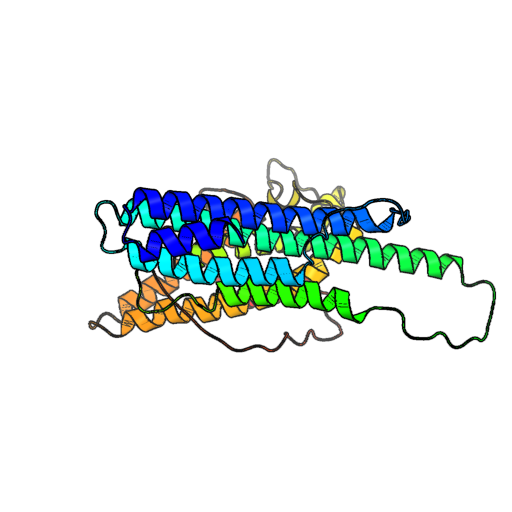73 ? -8.539 -6.663 12.572 1.00 82.69 173 GLY A CA 1
ATOM 1351 C C . GLY A 1 173 ? -7.520 -6.260 11.496 1.00 82.69 173 GLY A C 1
ATOM 1352 O O . GLY A 1 173 ? -7.857 -5.377 10.709 1.00 82.69 173 GLY A O 1
ATOM 1353 N N . HIS A 1 174 ? -6.309 -6.831 11.423 1.00 86.38 174 HIS A N 1
ATOM 1354 C CA . HIS A 1 174 ? -5.199 -6.207 10.680 1.00 86.38 174 HIS A CA 1
ATOM 1355 C C . HIS A 1 174 ? -4.404 -7.051 9.639 1.00 86.38 174 HIS A C 1
ATOM 1357 O O . HIS A 1 174 ? -3.699 -6.444 8.836 1.00 86.38 174 HIS A O 1
ATOM 1363 N N . GLN A 1 175 ? -4.557 -8.376 9.483 1.00 83.69 175 GLN A N 1
ATOM 1364 C CA . GLN A 1 175 ? -4.133 -9.097 8.248 1.00 83.69 175 GLN A CA 1
ATOM 1365 C C . GLN A 1 175 ? -4.947 -8.570 7.098 1.00 83.69 175 GLN A C 1
ATOM 1367 O O . GLN A 1 175 ? -4.447 -8.446 6.006 1.00 83.69 175 GLN A O 1
ATOM 1372 N N . ASP A 1 176 ? -6.201 -8.229 7.314 1.00 85.75 176 ASP A N 1
ATOM 1373 C CA . ASP A 1 176 ? -7.031 -7.697 6.249 1.00 85.75 176 ASP A CA 1
ATOM 1374 C C . ASP A 1 176 ? -6.953 -6.155 6.226 1.00 85.75 176 ASP A C 1
ATOM 1376 O O . ASP A 1 176 ? -7.696 -5.466 5.532 1.00 85.75 176 ASP A O 1
ATOM 1380 N N . LEU A 1 177 ? -5.960 -5.607 6.932 1.00 90.00 177 LEU A N 1
ATOM 1381 C CA . LEU A 1 177 ? -5.207 -4.456 6.457 1.00 90.00 177 LEU A CA 1
ATOM 1382 C C . LEU A 1 177 ? -4.007 -4.934 5.613 1.00 90.00 177 LEU A C 1
ATOM 1384 O O . LEU A 1 177 ? -3.873 -4.480 4.482 1.00 90.00 177 LEU A O 1
ATOM 1388 N N . LEU A 1 178 ? -3.216 -5.916 6.069 1.00 85.25 178 LEU A N 1
ATOM 1389 C CA . LEU A 1 178 ? -2.051 -6.487 5.366 1.00 85.25 178 LEU A CA 1
ATOM 1390 C C . LEU A 1 178 ? -2.307 -7.062 3.955 1.00 85.25 178 LEU A C 1
ATOM 1392 O O . LEU A 1 178 ? -1.606 -6.656 3.047 1.00 85.25 178 LEU A O 1
ATOM 1396 N N . GLU A 1 179 ? -3.258 -7.970 3.708 1.00 86.06 179 GLU A N 1
ATOM 1397 C CA . GLU A 1 179 ? -3.651 -8.473 2.381 1.00 86.06 179 GLU A CA 1
ATOM 1398 C C . GLU A 1 179 ? -4.145 -7.305 1.500 1.00 86.06 179 GLU A C 1
ATOM 1400 O O . GLU A 1 179 ? -3.989 -7.348 0.286 1.00 86.06 179 GLU A O 1
ATOM 1405 N N . GLY A 1 180 ? -4.630 -6.207 2.095 1.00 87.88 180 GLY A N 1
ATOM 1406 C CA . GLY A 1 180 ? -4.994 -4.971 1.401 1.00 87.88 180 GLY A CA 1
ATOM 1407 C C . GLY A 1 180 ? -3.774 -4.124 1.039 1.00 87.88 180 GLY A C 1
ATOM 1408 O O . GLY A 1 180 ? -3.668 -3.651 -0.090 1.00 87.88 180 GLY A O 1
ATOM 1409 N N . PHE A 1 181 ? -2.826 -3.981 1.966 1.00 91.56 181 PHE A N 1
ATOM 1410 C CA . PHE A 1 181 ? -1.545 -3.309 1.754 1.00 91.56 181 PHE A CA 1
ATOM 1411 C C . PHE A 1 181 ? -0.692 -4.084 0.739 1.00 91.56 181 PHE A C 1
ATOM 1413 O O . PHE A 1 181 ? -0.173 -3.480 -0.191 1.00 91.56 181 PHE A O 1
ATOM 1420 N N . LEU A 1 182 ? -0.638 -5.416 0.845 1.00 86.56 182 LEU A N 1
ATOM 1421 C CA . LEU A 1 182 ? -0.061 -6.351 -0.125 1.00 86.56 182 LEU A CA 1
ATOM 1422 C C . LEU A 1 182 ? -0.764 -6.250 -1.475 1.00 86.56 182 LEU A C 1
ATOM 1424 O O . LEU A 1 182 ? -0.078 -6.164 -2.481 1.00 86.56 182 LEU A O 1
ATOM 1428 N N . PHE A 1 183 ? -2.100 -6.226 -1.531 1.00 87.75 183 PHE A N 1
ATOM 1429 C CA . PHE A 1 183 ? -2.832 -6.056 -2.790 1.00 87.75 183 PHE A CA 1
ATOM 1430 C C . PHE A 1 183 ? -2.447 -4.742 -3.489 1.00 87.75 183 PHE A C 1
ATOM 1432 O O . PHE A 1 183 ? -2.119 -4.757 -4.673 1.00 87.75 183 PHE A O 1
ATOM 1439 N N . ILE A 1 184 ? -2.407 -3.623 -2.756 1.00 91.25 184 ILE A N 1
ATOM 1440 C CA . ILE A 1 184 ? -1.970 -2.315 -3.276 1.00 91.25 184 ILE A CA 1
ATOM 1441 C C . ILE A 1 184 ? -0.504 -2.370 -3.732 1.00 91.25 184 ILE A C 1
ATOM 1443 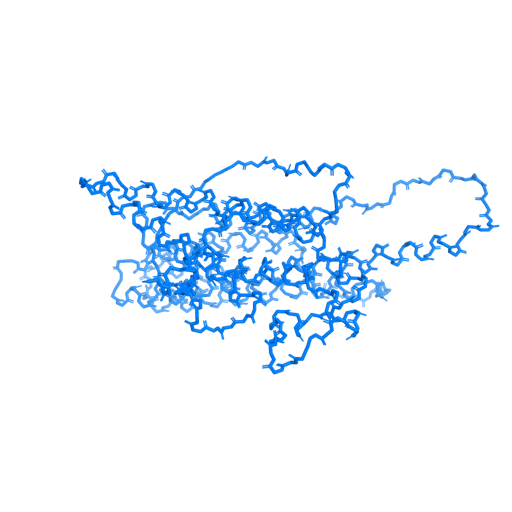O O . ILE A 1 184 ? -0.187 -1.984 -4.857 1.00 91.25 184 ILE A O 1
ATOM 1447 N N . LEU A 1 185 ? 0.384 -2.878 -2.875 1.00 90.19 185 LEU A N 1
ATOM 1448 C CA . LEU A 1 185 ? 1.826 -2.950 -3.101 1.00 90.19 185 LEU A CA 1
ATOM 1449 C C . LEU A 1 185 ? 2.181 -3.864 -4.280 1.00 90.19 185 LEU A C 1
ATOM 1451 O O . LEU A 1 185 ? 3.012 -3.494 -5.099 1.00 90.19 185 LEU A O 1
ATOM 1455 N N . LEU A 1 186 ? 1.526 -5.017 -4.420 1.00 86.12 186 LEU A N 1
ATOM 1456 C CA . LEU A 1 186 ? 1.746 -5.968 -5.514 1.00 86.12 186 LEU A CA 1
ATOM 1457 C C . LEU A 1 186 ? 1.110 -5.513 -6.822 1.00 86.12 186 LEU A C 1
ATOM 1459 O O . LEU A 1 186 ? 1.696 -5.734 -7.876 1.00 86.12 186 LEU A O 1
ATOM 1463 N N . ASN A 1 187 ? -0.033 -4.824 -6.773 1.00 86.31 187 ASN A N 1
ATOM 1464 C CA . ASN A 1 187 ? -0.576 -4.141 -7.945 1.00 86.31 187 ASN A CA 1
ATOM 1465 C C . ASN A 1 187 ? 0.396 -3.052 -8.438 1.00 86.31 187 ASN A C 1
ATOM 1467 O O . ASN A 1 187 ? 0.638 -2.924 -9.637 1.00 86.31 187 ASN A O 1
ATOM 1471 N N . ARG A 1 188 ? 1.026 -2.312 -7.514 1.00 89.56 188 ARG A N 1
ATOM 1472 C CA . ARG A 1 188 ? 2.042 -1.303 -7.842 1.00 89.56 188 ARG A CA 1
ATOM 1473 C C . ARG A 1 188 ? 3.335 -1.926 -8.383 1.00 89.56 188 ARG A C 1
ATOM 1475 O O . ARG A 1 188 ? 3.788 -1.537 -9.457 1.00 89.56 188 ARG A O 1
ATOM 1482 N N . VAL A 1 189 ? 3.880 -2.933 -7.699 1.00 89.00 189 VAL A N 1
ATOM 1483 C CA . VAL A 1 189 ? 5.047 -3.718 -8.143 1.00 89.00 189 VAL A CA 1
ATOM 1484 C C . VAL A 1 189 ? 4.795 -4.346 -9.514 1.00 89.00 189 VAL A C 1
ATOM 1486 O O . VAL A 1 189 ? 5.654 -4.249 -10.382 1.00 89.00 189 VAL A O 1
ATOM 1489 N N . GLY A 1 190 ? 3.609 -4.914 -9.745 1.00 83.31 190 GLY A N 1
ATOM 1490 C CA . GLY A 1 190 ? 3.207 -5.485 -11.030 1.00 83.31 190 GLY A CA 1
ATOM 1491 C C . GLY A 1 190 ? 3.165 -4.455 -12.158 1.00 83.31 190 GLY A C 1
ATOM 1492 O O . GLY A 1 190 ? 3.631 -4.753 -13.253 1.00 83.31 190 GLY A O 1
ATOM 1493 N N . LYS A 1 191 ? 2.716 -3.219 -11.898 1.00 86.75 191 LYS A N 1
ATOM 1494 C CA . LYS A 1 191 ? 2.781 -2.129 -12.888 1.00 86.75 191 LYS A CA 1
ATOM 1495 C C . LYS A 1 191 ? 4.218 -1.731 -13.241 1.00 86.75 191 LYS A C 1
ATOM 1497 O O . LYS A 1 191 ? 4.513 -1.575 -14.424 1.00 86.75 191 LYS A O 1
ATOM 1502 N N . LEU A 1 192 ? 5.125 -1.628 -12.263 1.00 88.06 192 LEU A N 1
ATOM 1503 C CA . LEU A 1 192 ? 6.545 -1.357 -12.543 1.00 88.06 192 LEU A CA 1
ATOM 1504 C C . LEU A 1 192 ? 7.241 -2.544 -13.229 1.00 88.06 192 LEU A C 1
ATOM 1506 O O . LEU A 1 192 ? 8.032 -2.340 -14.144 1.00 88.06 192 LEU A O 1
ATOM 1510 N N . LEU A 1 193 ? 6.910 -3.782 -12.857 1.00 85.31 193 LEU A N 1
ATOM 1511 C CA . LEU A 1 193 ? 7.418 -4.983 -13.525 1.00 85.31 193 LEU A CA 1
ATOM 1512 C C . LEU A 1 193 ? 6.942 -5.035 -14.985 1.00 85.31 193 LEU A C 1
ATOM 1514 O O . LEU A 1 193 ? 7.720 -5.331 -15.887 1.00 85.31 193 LEU A O 1
ATOM 1518 N N . CYS A 1 194 ? 5.678 -4.676 -15.225 1.00 80.94 194 CYS A N 1
ATOM 1519 C CA . CYS A 1 194 ? 5.100 -4.593 -16.560 1.00 80.94 194 CYS A CA 1
ATOM 1520 C C . CYS A 1 194 ? 5.782 -3.518 -17.423 1.00 80.94 194 CYS A C 1
ATOM 1522 O O . CYS A 1 194 ? 6.016 -3.747 -18.608 1.00 80.94 194 CYS A O 1
ATOM 1524 N N . LEU A 1 195 ? 6.131 -2.371 -16.830 1.00 84.81 195 LEU A N 1
ATOM 1525 C CA . LEU A 1 195 ? 6.935 -1.331 -17.471 1.00 84.81 195 LEU A CA 1
ATOM 1526 C C . LEU A 1 195 ? 8.321 -1.861 -17.854 1.00 84.81 195 LEU A C 1
ATOM 1528 O O . LEU A 1 195 ? 8.659 -1.903 -19.033 1.00 84.81 195 LEU A O 1
ATOM 1532 N N . PHE A 1 196 ? 9.106 -2.296 -16.870 1.00 85.50 196 PHE A N 1
ATOM 1533 C CA . PHE A 1 196 ? 10.512 -2.650 -17.063 1.00 85.50 196 PHE A CA 1
ATOM 1534 C C . PHE A 1 196 ? 10.720 -3.832 -18.014 1.00 85.50 196 PHE A C 1
ATOM 1536 O O . PHE A 1 196 ? 11.611 -3.775 -18.859 1.00 85.50 196 PHE A O 1
ATOM 1543 N N . VAL A 1 197 ? 9.888 -4.875 -17.918 1.00 81.88 197 VAL A N 1
ATOM 1544 C CA . VAL A 1 197 ? 10.036 -6.090 -18.737 1.00 81.88 197 VAL A CA 1
ATOM 1545 C C . VAL A 1 197 ? 9.496 -5.899 -20.161 1.00 81.88 197 VAL A C 1
ATOM 1547 O O . VAL A 1 197 ? 10.024 -6.501 -21.093 1.00 81.88 197 VAL A O 1
ATOM 1550 N N . PHE A 1 198 ? 8.465 -5.065 -20.362 1.00 77.06 198 PHE A N 1
ATOM 1551 C CA . PHE A 1 198 ? 7.734 -5.013 -21.637 1.00 77.06 198 PHE A CA 1
ATOM 1552 C C . PHE A 1 198 ? 7.717 -3.645 -22.346 1.00 77.06 198 PHE A C 1
ATOM 1554 O O . PHE A 1 198 ? 7.140 -3.554 -23.431 1.00 77.06 198 PHE A O 1
ATOM 1561 N N . GLN A 1 199 ? 8.376 -2.601 -21.820 1.00 77.25 199 GLN A N 1
ATOM 1562 C CA . GLN A 1 199 ? 8.536 -1.286 -22.482 1.00 77.25 199 GLN A CA 1
ATOM 1563 C C . GLN A 1 199 ? 8.928 -1.391 -23.969 1.00 77.25 199 GLN A C 1
ATOM 1565 O O . GLN A 1 199 ? 8.394 -0.674 -24.818 1.00 77.25 199 GLN A O 1
ATOM 1570 N N . ASP A 1 200 ? 9.791 -2.353 -24.302 1.00 72.38 200 ASP A N 1
ATOM 1571 C CA . ASP A 1 200 ? 10.263 -2.625 -25.659 1.00 72.38 200 ASP A CA 1
ATOM 1572 C C . ASP A 1 200 ? 9.134 -2.975 -26.646 1.00 72.38 200 ASP A C 1
ATOM 1574 O O . ASP A 1 200 ? 9.214 -2.582 -27.808 1.00 72.38 200 ASP A O 1
ATOM 1578 N N . LEU A 1 201 ? 8.047 -3.623 -26.202 1.00 70.44 201 LEU A N 1
ATOM 1579 C CA . LEU A 1 201 ? 6.884 -3.940 -27.051 1.00 70.44 201 LEU A CA 1
ATOM 1580 C C . LEU A 1 201 ? 6.114 -2.684 -27.489 1.00 70.44 201 LEU A C 1
ATOM 1582 O O . LEU A 1 201 ? 5.397 -2.694 -28.494 1.00 70.44 201 LEU A O 1
ATOM 1586 N N . GLN A 1 202 ? 6.230 -1.591 -26.734 1.00 66.69 202 GLN A N 1
ATOM 1587 C CA . GLN A 1 202 ? 5.666 -0.305 -27.126 1.00 66.69 202 GLN A CA 1
ATOM 1588 C C . GLN A 1 202 ? 6.665 0.535 -27.925 1.00 66.69 202 GLN A C 1
ATOM 1590 O O . GLN A 1 202 ? 6.267 1.089 -28.952 1.00 66.69 202 GLN A O 1
ATOM 1595 N N . LEU A 1 203 ? 7.930 0.592 -27.489 1.00 69.12 203 LEU A N 1
ATOM 1596 C CA . LEU A 1 203 ? 8.994 1.407 -28.093 1.00 69.12 203 LEU A CA 1
ATOM 1597 C C . LEU A 1 203 ? 9.452 0.899 -29.471 1.00 69.12 203 LEU A C 1
ATOM 159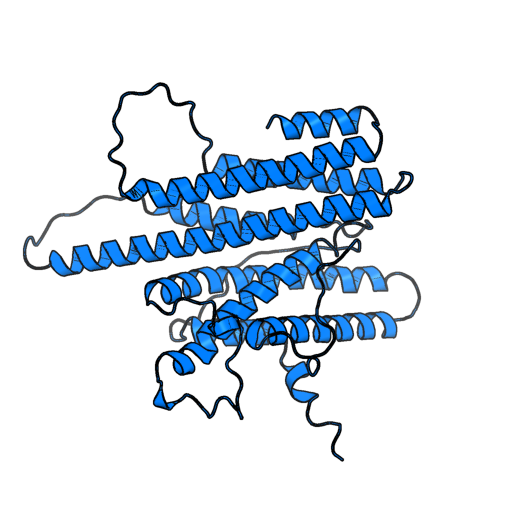9 O O . LEU A 1 203 ? 9.821 1.705 -30.323 1.00 69.12 203 LEU A O 1
ATOM 1603 N N . LYS A 1 204 ? 9.421 -0.419 -29.706 1.00 71.94 204 LYS A N 1
ATOM 1604 C CA . LYS A 1 204 ? 9.825 -1.059 -30.967 1.00 71.94 204 LYS A CA 1
ATOM 1605 C C . LYS A 1 204 ? 8.579 -1.653 -31.638 1.00 71.94 204 LYS A C 1
ATOM 1607 O O . LYS A 1 204 ? 8.174 -2.760 -31.278 1.00 71.94 204 LYS A O 1
ATOM 1612 N N . PRO A 1 205 ? 7.932 -0.953 -32.593 1.00 65.25 205 PRO A N 1
ATOM 1613 C CA . PRO A 1 205 ? 6.709 -1.449 -33.229 1.00 65.25 205 PRO A CA 1
ATOM 1614 C C . PRO A 1 205 ? 6.929 -2.781 -33.960 1.00 65.25 205 PRO A C 1
ATOM 1616 O O . PRO A 1 205 ? 6.013 -3.595 -34.007 1.00 65.25 205 PRO A O 1
ATOM 1619 N N . ASP A 1 206 ? 8.149 -3.043 -34.430 1.00 68.56 206 ASP A N 1
ATOM 1620 C CA . ASP A 1 206 ? 8.545 -4.284 -35.111 1.00 68.56 206 ASP A CA 1
ATOM 1621 C C . ASP A 1 206 ? 8.528 -5.522 -34.190 1.00 68.56 206 ASP A C 1
ATOM 1623 O O . ASP A 1 206 ? 8.487 -6.652 -34.672 1.00 68.56 206 ASP A O 1
ATOM 1627 N N . LEU A 1 207 ? 8.531 -5.327 -32.861 1.00 62.72 207 LEU A N 1
ATOM 1628 C CA . LEU A 1 207 ? 8.381 -6.398 -31.863 1.00 62.72 207 LEU A CA 1
ATOM 1629 C C . LEU A 1 207 ? 6.918 -6.660 -31.474 1.00 62.72 207 LEU A C 1
ATOM 1631 O O . LEU A 1 207 ? 6.646 -7.538 -30.651 1.00 62.72 207 LEU A O 1
ATOM 1635 N N . ARG A 1 208 ? 5.954 -5.917 -32.035 1.00 61.72 208 ARG A N 1
ATOM 1636 C CA . ARG A 1 208 ? 4.530 -6.141 -31.765 1.00 61.72 208 ARG A CA 1
ATOM 1637 C C . ARG A 1 208 ? 4.062 -7.386 -32.504 1.00 61.72 208 ARG A C 1
ATOM 1639 O O . ARG A 1 208 ? 3.696 -7.339 -33.675 1.00 61.72 208 ARG A O 1
ATOM 1646 N N . ALA A 1 209 ? 4.060 -8.499 -31.777 1.00 59.50 209 ALA A N 1
ATOM 1647 C CA . ALA A 1 209 ? 3.390 -9.717 -32.195 1.00 59.50 209 ALA A CA 1
ATOM 1648 C C . ALA A 1 209 ? 1.927 -9.438 -32.584 1.00 59.50 209 ALA A C 1
ATOM 1650 O O . ALA A 1 209 ? 1.292 -8.505 -32.087 1.00 59.50 209 ALA A O 1
ATOM 1651 N N . ASP A 1 210 ? 1.394 -10.287 -33.461 1.00 57.78 210 ASP A N 1
ATOM 1652 C CA . ASP A 1 210 ? -0.013 -10.282 -33.849 1.00 57.78 210 ASP A CA 1
ATOM 1653 C C . ASP A 1 210 ? -0.911 -10.272 -32.599 1.00 57.78 210 ASP A C 1
ATOM 1655 O O . ASP A 1 210 ? -0.910 -11.221 -31.811 1.00 57.78 210 ASP A O 1
ATOM 1659 N N . LEU A 1 211 ? -1.681 -9.193 -32.427 1.00 54.22 211 LEU A N 1
ATOM 1660 C CA . LEU A 1 211 ? -2.518 -8.949 -31.247 1.00 54.22 211 LEU A CA 1
ATOM 1661 C C . LEU A 1 211 ? -3.636 -9.991 -31.072 1.00 54.22 211 LEU A C 1
ATOM 1663 O O . LEU A 1 211 ? -4.224 -10.073 -29.996 1.00 54.22 211 LEU A O 1
ATOM 1667 N N . THR A 1 212 ? -3.919 -10.803 -32.098 1.00 54.25 212 THR A N 1
ATOM 1668 C CA . THR A 1 212 ? -4.825 -11.962 -31.999 1.00 54.25 212 THR A CA 1
ATOM 1669 C C . THR A 1 212 ? -4.167 -13.196 -31.370 1.00 54.25 212 THR A C 1
ATOM 1671 O O . THR A 1 212 ? -4.871 -14.119 -30.967 1.00 54.25 212 THR A O 1
ATOM 1674 N N . LYS A 1 213 ? -2.829 -13.217 -31.274 1.00 54.03 213 LYS A N 1
ATOM 1675 C CA . LYS A 1 213 ? -2.012 -14.336 -30.769 1.00 54.03 213 LYS A CA 1
ATOM 1676 C C . LYS A 1 213 ? -1.289 -14.014 -29.459 1.00 54.03 213 LYS A C 1
ATOM 1678 O O . LYS A 1 213 ? -1.041 -14.918 -28.668 1.00 54.03 213 LYS A O 1
ATOM 1683 N N . LEU A 1 214 ? -0.954 -12.745 -29.228 1.00 58.22 214 LEU A N 1
ATOM 1684 C CA . LEU A 1 214 ? -0.310 -12.251 -28.009 1.00 58.22 214 LEU A CA 1
ATOM 1685 C C . LEU A 1 214 ? -1.023 -10.966 -27.549 1.00 58.22 214 LEU A C 1
ATOM 1687 O O . LEU A 1 214 ? -0.766 -9.895 -28.105 1.00 58.22 214 LEU A O 1
ATOM 1691 N N . PRO A 1 215 ? -1.942 -11.042 -26.564 1.00 58.19 215 PRO A N 1
ATOM 1692 C CA . PRO A 1 215 ? -2.622 -9.859 -26.054 1.00 58.19 215 PRO A CA 1
ATOM 1693 C C . PRO A 1 215 ? -1.622 -8.941 -25.343 1.00 58.19 215 PRO A C 1
ATOM 1695 O O . PRO A 1 215 ? -0.773 -9.393 -24.575 1.00 58.19 215 PRO A O 1
ATOM 1698 N N . HIS A 1 216 ? -1.731 -7.635 -25.586 1.00 60.72 216 HIS A N 1
ATOM 1699 C CA . HIS A 1 216 ? -0.846 -6.653 -24.964 1.00 60.72 216 HIS A CA 1
ATOM 1700 C C . HIS A 1 216 ? -1.040 -6.654 -23.430 1.00 60.72 216 HIS A C 1
ATOM 1702 O O . HIS A 1 216 ? -2.191 -6.581 -22.986 1.00 60.72 216 HIS A O 1
ATOM 1708 N N . PRO A 1 217 ? 0.033 -6.721 -22.611 1.00 63.22 217 PRO A N 1
ATOM 1709 C CA . PRO A 1 217 ? -0.087 -6.709 -21.153 1.00 63.22 217 PRO A CA 1
ATOM 1710 C C . PRO A 1 217 ? -0.866 -5.478 -20.678 1.00 63.22 217 PRO A C 1
ATOM 1712 O O . PRO A 1 217 ? -0.467 -4.345 -20.960 1.00 63.22 217 PRO A O 1
ATOM 1715 N N . ARG A 1 218 ? -1.992 -5.665 -19.972 1.00 62.75 218 ARG A N 1
ATOM 1716 C CA . ARG A 1 218 ? -2.880 -4.531 -19.642 1.00 62.75 218 ARG A CA 1
ATOM 1717 C C . ARG A 1 218 ? -2.176 -3.455 -18.807 1.00 62.75 218 ARG A C 1
ATOM 1719 O O . ARG A 1 218 ? -2.450 -2.275 -19.006 1.00 62.75 218 ARG A O 1
ATOM 1726 N N . GLY A 1 219 ? -1.217 -3.837 -17.956 1.00 57.81 219 GLY A N 1
ATOM 1727 C CA . GLY A 1 219 ? -0.421 -2.902 -17.153 1.00 57.81 219 GLY A CA 1
ATOM 1728 C C . GLY A 1 219 ? 0.401 -1.891 -17.968 1.00 57.81 219 GLY A C 1
ATOM 1729 O O . GLY A 1 219 ? 0.643 -0.788 -17.484 1.00 57.81 219 GLY A O 1
ATOM 1730 N N . LEU A 1 220 ? 0.772 -2.209 -19.216 1.00 59.88 220 LEU A N 1
ATOM 1731 C CA . LEU A 1 220 ? 1.456 -1.276 -20.124 1.00 59.88 220 LEU A CA 1
ATOM 1732 C C . LEU A 1 220 ? 0.525 -0.196 -20.687 1.00 59.88 220 LEU A C 1
ATOM 1734 O O . LEU A 1 220 ? 0.980 0.901 -21.001 1.00 59.88 220 LEU A O 1
ATOM 1738 N N . THR A 1 221 ? -0.768 -0.498 -20.846 1.00 58.00 221 THR A N 1
ATOM 1739 C CA . THR A 1 221 ? -1.697 0.349 -21.625 1.00 58.00 221 THR A CA 1
ATOM 1740 C C . THR A 1 221 ? -2.045 1.661 -20.906 1.00 58.00 221 THR A C 1
ATOM 1742 O O . THR A 1 221 ? -2.531 2.601 -21.526 1.00 58.00 221 THR A O 1
ATOM 1745 N N . GLU A 1 222 ? -1.785 1.731 -19.599 1.00 59.97 222 GLU A N 1
ATOM 1746 C CA . GLU A 1 222 ? -2.056 2.891 -18.739 1.00 59.97 222 GLU A CA 1
ATOM 1747 C C . GLU A 1 222 ? -0.809 3.753 -18.451 1.00 59.97 222 GLU A C 1
ATOM 1749 O O . GLU A 1 222 ? -0.910 4.736 -17.713 1.00 59.97 222 GLU A O 1
ATOM 1754 N N . LEU A 1 223 ? 0.373 3.387 -18.967 1.00 61.81 223 LEU A N 1
ATOM 1755 C CA . LEU A 1 223 ? 1.650 3.982 -18.558 1.00 61.81 223 LEU A CA 1
ATOM 1756 C C . LEU A 1 223 ? 2.270 4.910 -19.612 1.00 61.81 223 LEU A C 1
ATOM 1758 O O . LEU A 1 223 ? 2.397 4.566 -20.783 1.00 61.81 223 LEU A O 1
ATOM 1762 N N . ASP A 1 224 ? 2.738 6.073 -19.150 1.00 66.19 224 ASP A N 1
ATOM 1763 C CA . ASP A 1 224 ? 3.675 6.916 -19.896 1.00 66.19 224 ASP A CA 1
ATOM 1764 C C . ASP A 1 224 ? 5.049 6.228 -19.969 1.00 66.19 224 ASP A C 1
ATOM 1766 O O . ASP A 1 224 ? 5.544 5.714 -18.962 1.00 66.19 224 ASP A O 1
ATOM 1770 N N . LEU A 1 225 ? 5.669 6.260 -21.149 1.00 67.19 225 LEU A N 1
ATOM 1771 C CA . LEU A 1 225 ? 6.986 5.684 -21.438 1.00 67.19 225 LEU A CA 1
ATOM 1772 C C . LEU A 1 225 ? 8.073 6.744 -21.664 1.00 67.19 225 LEU A C 1
ATOM 1774 O O . LEU A 1 225 ? 9.156 6.424 -22.147 1.00 67.19 225 LEU A O 1
ATOM 1778 N N . SER A 1 226 ? 7.806 8.009 -21.334 1.00 71.81 226 SER A N 1
ATOM 1779 C CA . SER A 1 226 ? 8.831 9.051 -21.366 1.00 71.81 226 SER A CA 1
ATOM 1780 C C . SER A 1 226 ? 10.010 8.734 -20.431 1.00 71.81 226 SER A C 1
ATOM 1782 O O . SER A 1 226 ? 9.834 8.150 -19.358 1.00 71.81 226 SER A O 1
ATOM 1784 N N . ASP A 1 227 ? 11.208 9.229 -20.762 1.00 70.44 227 ASP A N 1
ATOM 1785 C CA . ASP A 1 227 ? 12.413 9.109 -19.918 1.00 70.44 227 ASP A CA 1
ATOM 1786 C C . ASP A 1 227 ? 12.199 9.618 -18.475 1.00 70.44 227 ASP A C 1
ATOM 1788 O O . ASP A 1 227 ? 12.924 9.252 -17.549 1.00 70.44 227 ASP A O 1
ATOM 1792 N N . LYS A 1 228 ? 11.211 10.501 -18.265 1.00 72.38 228 LYS A N 1
ATOM 1793 C CA . LYS A 1 228 ? 10.796 11.012 -16.947 1.00 72.38 228 LYS A CA 1
ATOM 1794 C C . LYS A 1 228 ? 10.022 9.968 -16.151 1.00 72.38 228 LYS A C 1
ATOM 1796 O O . LYS A 1 228 ? 10.262 9.827 -14.950 1.00 72.38 228 LYS A O 1
ATOM 1801 N N . SER A 1 229 ? 9.116 9.256 -16.820 1.00 79.06 229 SER A N 1
ATOM 1802 C CA . SER A 1 229 ? 8.350 8.143 -16.260 1.00 79.06 229 SER A CA 1
ATOM 1803 C C . SER A 1 229 ? 9.279 6.991 -15.877 1.00 79.06 229 SER A C 1
ATOM 1805 O O . SER A 1 229 ? 9.250 6.547 -14.732 1.00 79.06 229 SER A O 1
ATOM 1807 N N . LEU A 1 230 ? 10.203 6.612 -16.771 1.00 82.06 230 LEU A N 1
ATOM 1808 C CA . LEU A 1 230 ? 11.224 5.591 -16.499 1.00 82.06 230 LEU A CA 1
ATOM 1809 C C . LEU A 1 230 ? 12.106 5.971 -15.300 1.00 82.06 230 LEU A C 1
ATOM 1811 O O . LEU A 1 230 ? 12.203 5.211 -14.340 1.00 82.06 230 LEU A O 1
ATOM 1815 N N . CYS A 1 231 ? 12.668 7.184 -15.291 1.00 81.56 231 CYS A N 1
ATOM 1816 C CA . CYS A 1 231 ? 13.494 7.665 -14.180 1.00 81.56 231 CYS A CA 1
ATOM 1817 C C . CYS A 1 231 ? 12.713 7.753 -12.850 1.00 81.56 231 CYS A C 1
ATOM 1819 O O . CYS A 1 231 ? 13.264 7.453 -11.794 1.00 81.56 231 CYS A O 1
ATOM 1821 N N . SER A 1 232 ? 11.421 8.102 -12.885 1.00 85.50 232 SER A N 1
ATOM 1822 C CA . SER A 1 232 ? 10.545 8.035 -11.705 1.00 85.50 232 SER A CA 1
ATOM 1823 C C . SER A 1 232 ? 10.338 6.597 -11.224 1.00 85.50 232 SER A C 1
ATOM 1825 O O . SER A 1 232 ? 10.376 6.346 -10.020 1.00 85.50 232 SER A O 1
ATOM 1827 N N . ALA A 1 233 ? 10.105 5.661 -12.146 1.00 86.31 233 ALA A N 1
ATOM 1828 C CA . ALA A 1 233 ? 9.884 4.259 -11.822 1.00 86.31 233 ALA A CA 1
ATOM 1829 C C . ALA A 1 233 ? 11.138 3.619 -11.210 1.00 86.31 233 ALA A C 1
ATOM 1831 O O . ALA A 1 233 ? 11.015 2.886 -10.238 1.00 86.31 233 ALA A O 1
ATOM 1832 N N . GLU A 1 234 ? 12.345 3.933 -11.693 1.00 87.19 234 GLU A N 1
ATOM 1833 C CA . GLU A 1 234 ? 13.600 3.451 -11.089 1.00 87.19 234 GLU A CA 1
ATOM 1834 C C . GLU A 1 234 ? 13.793 3.920 -9.635 1.00 87.19 234 GLU A C 1
ATOM 1836 O O . GLU A 1 234 ? 14.316 3.173 -8.803 1.00 87.19 234 GLU A O 1
ATOM 1841 N N . MET A 1 235 ? 13.371 5.147 -9.308 1.00 83.81 235 MET A N 1
ATOM 1842 C CA . MET A 1 235 ? 13.411 5.655 -7.931 1.00 83.81 235 MET A CA 1
ATOM 1843 C C . MET A 1 235 ? 12.398 4.935 -7.036 1.00 83.81 235 MET A C 1
ATOM 1845 O O . MET A 1 235 ? 12.725 4.522 -5.922 1.00 83.81 235 MET A O 1
ATOM 1849 N N . GLU A 1 236 ? 11.180 4.751 -7.539 1.00 89.62 236 GLU A N 1
ATOM 1850 C CA . GLU A 1 236 ? 10.098 4.078 -6.826 1.00 89.62 236 GLU A CA 1
ATOM 1851 C C . GLU A 1 236 ? 10.388 2.580 -6.611 1.00 89.62 236 GLU A C 1
ATOM 1853 O O . GLU A 1 236 ? 10.217 2.072 -5.503 1.00 89.62 236 GLU A O 1
ATOM 1858 N N . ALA A 1 237 ? 10.911 1.892 -7.630 1.00 87.31 237 ALA A N 1
ATOM 1859 C CA . ALA A 1 237 ? 11.278 0.474 -7.636 1.00 87.31 237 ALA A CA 1
ATOM 1860 C C . ALA A 1 237 ? 12.086 0.052 -6.400 1.00 87.31 237 ALA A C 1
ATOM 1862 O O . ALA A 1 237 ? 11.788 -0.961 -5.762 1.00 87.31 237 ALA A O 1
ATOM 1863 N N . LYS A 1 238 ? 13.078 0.868 -6.024 1.00 83.81 238 LYS A N 1
ATOM 1864 C CA . LYS A 1 238 ? 13.951 0.631 -4.865 1.00 83.81 238 LYS A CA 1
ATOM 1865 C C . LYS A 1 238 ? 13.198 0.696 -3.535 1.00 83.81 238 LYS A C 1
ATOM 1867 O O . LYS A 1 238 ? 13.499 -0.078 -2.630 1.00 83.81 238 LYS A O 1
ATOM 1872 N N . CYS A 1 239 ? 12.196 1.569 -3.429 1.00 84.12 239 CYS A N 1
ATOM 1873 C CA . CYS A 1 239 ? 11.307 1.618 -2.270 1.00 84.12 239 CYS A CA 1
ATOM 1874 C C . CYS A 1 239 ? 10.322 0.441 -2.264 1.00 84.12 239 CYS A C 1
ATOM 1876 O O . CYS A 1 239 ? 10.125 -0.176 -1.221 1.00 84.12 239 CYS A O 1
ATOM 1878 N N . LEU A 1 240 ? 9.745 0.079 -3.416 1.00 88.50 240 LEU A N 1
ATOM 1879 C CA . LEU A 1 240 ? 8.759 -1.004 -3.492 1.00 88.50 240 LEU A CA 1
ATOM 1880 C C . LEU A 1 240 ? 9.353 -2.383 -3.177 1.00 88.50 240 LEU A C 1
ATOM 1882 O O . LEU A 1 240 ? 8.701 -3.146 -2.473 1.00 88.50 240 LEU A O 1
ATOM 1886 N N . VAL A 1 241 ? 10.579 -2.696 -3.621 1.00 81.94 241 VAL A N 1
ATOM 1887 C CA . VAL A 1 241 ? 11.277 -3.945 -3.234 1.00 81.94 241 VAL A CA 1
ATOM 1888 C C . VAL A 1 241 ? 11.488 -3.998 -1.721 1.00 81.94 241 VAL A C 1
ATOM 1890 O O . VAL A 1 241 ? 11.159 -4.997 -1.085 1.00 81.94 241 VAL A O 1
ATOM 1893 N N . TRP A 1 242 ? 11.960 -2.900 -1.129 1.00 82.25 242 TRP A N 1
ATOM 1894 C CA . TRP A 1 242 ? 12.193 -2.795 0.312 1.00 82.25 242 TRP A CA 1
ATOM 1895 C C . TRP A 1 242 ? 10.891 -2.864 1.143 1.00 82.25 242 TRP A C 1
ATOM 1897 O O . TRP A 1 242 ? 10.839 -3.529 2.182 1.00 82.25 242 TRP A O 1
ATOM 1907 N N . LEU A 1 243 ? 9.809 -2.232 0.671 1.00 81.12 243 LEU A N 1
ATOM 1908 C CA . LEU A 1 243 ? 8.474 -2.369 1.259 1.00 81.12 243 LEU A CA 1
ATOM 1909 C C . LEU A 1 243 ? 7.953 -3.804 1.119 1.00 81.12 243 LEU A C 1
ATOM 1911 O O . LEU A 1 243 ? 7.362 -4.322 2.066 1.00 81.12 243 LEU A O 1
ATOM 1915 N N . LEU A 1 244 ? 8.171 -4.457 -0.026 1.00 83.62 244 LEU A N 1
ATOM 1916 C CA . LEU A 1 244 ? 7.708 -5.817 -0.299 1.00 83.62 244 LEU A CA 1
ATOM 1917 C C . LEU A 1 244 ? 8.418 -6.837 0.591 1.00 83.62 244 LEU A C 1
ATOM 1919 O O . LEU A 1 244 ? 7.741 -7.620 1.251 1.00 83.62 244 LEU A O 1
ATOM 1923 N N . GLU A 1 245 ? 9.748 -6.779 0.687 1.00 77.94 245 GLU A N 1
ATOM 1924 C CA . GLU A 1 245 ? 10.552 -7.614 1.588 1.00 77.94 245 GLU A CA 1
ATOM 1925 C C . GLU A 1 245 ? 10.005 -7.571 3.023 1.00 77.94 245 GLU A C 1
ATOM 1927 O O . GLU A 1 245 ? 9.756 -8.610 3.640 1.00 77.94 245 GLU A O 1
ATOM 1932 N N . ARG A 1 246 ? 9.749 -6.363 3.537 1.00 76.00 246 ARG A N 1
ATOM 1933 C CA . ARG A 1 246 ? 9.286 -6.150 4.913 1.00 76.00 246 ARG A CA 1
ATOM 1934 C C . ARG A 1 246 ? 7.813 -6.480 5.125 1.00 76.00 246 ARG A C 1
ATOM 1936 O O . ARG A 1 246 ? 7.463 -7.012 6.173 1.00 76.00 246 ARG A O 1
ATOM 1943 N N . THR A 1 247 ? 6.958 -6.230 4.136 1.00 79.19 247 THR A N 1
ATOM 1944 C CA . THR A 1 247 ? 5.540 -6.631 4.175 1.00 79.19 247 THR A CA 1
ATOM 1945 C C . THR A 1 247 ? 5.410 -8.160 4.108 1.00 79.19 247 THR A C 1
ATOM 1947 O O . THR A 1 247 ? 4.536 -8.733 4.755 1.00 79.19 247 THR A O 1
ATOM 1950 N N . LEU A 1 248 ? 6.328 -8.843 3.412 1.00 75.12 248 LEU A N 1
ATOM 1951 C CA . LEU A 1 248 ? 6.450 -10.304 3.420 1.00 75.12 248 LEU A CA 1
ATOM 1952 C C . LEU A 1 248 ? 7.083 -10.846 4.713 1.00 75.12 248 LEU A C 1
ATOM 1954 O O . LEU A 1 248 ? 6.700 -11.927 5.155 1.00 75.12 248 LEU A O 1
ATOM 1958 N N . ALA A 1 249 ? 8.012 -10.122 5.346 1.00 73.94 249 ALA A N 1
ATOM 1959 C CA . ALA A 1 249 ? 8.528 -10.469 6.675 1.00 73.94 249 ALA A CA 1
ATOM 1960 C C . ALA A 1 249 ? 7.409 -10.431 7.729 1.00 73.94 249 ALA A C 1
ATOM 1962 O O . ALA A 1 249 ? 7.178 -11.434 8.400 1.00 73.94 249 ALA A O 1
ATOM 1963 N N . VAL A 1 250 ? 6.638 -9.337 7.752 1.00 72.06 250 VAL A N 1
ATOM 1964 C CA . VAL A 1 250 ? 5.393 -9.192 8.523 1.00 72.06 250 VAL A CA 1
ATOM 1965 C C . VAL A 1 250 ? 4.430 -10.351 8.233 1.00 72.06 250 VAL A C 1
ATOM 1967 O O . VAL A 1 250 ? 4.002 -11.042 9.151 1.00 72.06 250 VAL A O 1
ATOM 1970 N N . PHE A 1 251 ? 4.134 -10.636 6.960 1.00 75.62 251 PHE A N 1
ATOM 1971 C CA . PHE A 1 251 ? 3.221 -11.720 6.572 1.00 75.62 251 PHE A CA 1
ATOM 1972 C C . PHE A 1 251 ? 3.631 -13.111 7.096 1.00 75.62 251 PHE A C 1
ATOM 1974 O O . PHE A 1 251 ? 2.769 -13.893 7.505 1.00 75.62 251 PHE A O 1
ATOM 1981 N N . ARG A 1 252 ? 4.933 -13.432 7.123 1.00 71.94 252 ARG A N 1
ATOM 1982 C CA . ARG A 1 252 ? 5.427 -14.724 7.643 1.00 71.94 252 ARG A CA 1
ATOM 1983 C C . ARG A 1 252 ? 5.068 -14.912 9.116 1.00 71.94 252 ARG A C 1
ATOM 1985 O O . ARG A 1 252 ? 4.755 -16.034 9.526 1.00 71.94 252 ARG A O 1
ATOM 1992 N N . SER A 1 253 ? 5.024 -13.835 9.890 1.00 69.44 253 SER A N 1
ATOM 1993 C CA . SER A 1 253 ? 4.554 -13.876 11.270 1.00 69.44 253 SER A CA 1
ATOM 1994 C C . SER A 1 253 ? 3.049 -14.225 11.365 1.00 69.44 253 SER A C 1
ATOM 1996 O O . SER A 1 253 ? 2.708 -14.998 12.265 1.00 69.44 253 SER A O 1
ATOM 1998 N N . PHE A 1 254 ? 2.175 -13.852 10.397 1.00 69.00 254 PHE A N 1
ATOM 1999 C CA . PHE A 1 254 ? 0.770 -14.331 10.407 1.00 69.00 254 PHE A CA 1
ATOM 2000 C C . PHE A 1 254 ? 0.696 -15.840 10.234 1.00 69.00 254 PHE A C 1
ATOM 2002 O O . PHE A 1 254 ? -0.012 -16.534 10.967 1.00 69.00 254 PHE A O 1
ATOM 2009 N N . THR A 1 255 ? 1.482 -16.362 9.293 1.00 64.81 255 THR A N 1
ATOM 2010 C CA . THR A 1 255 ? 1.535 -17.806 9.048 1.00 64.81 255 THR A CA 1
ATOM 2011 C C . THR A 1 255 ? 2.143 -18.591 10.216 1.00 64.81 255 THR A C 1
ATOM 2013 O O . THR A 1 255 ? 1.790 -19.754 10.405 1.00 64.81 255 THR A O 1
ATOM 2016 N N . SER A 1 256 ? 3.010 -17.958 11.019 1.00 60.62 256 SER A N 1
ATOM 2017 C CA . SER A 1 256 ? 3.756 -18.610 12.106 1.00 60.62 256 SER A CA 1
ATOM 2018 C C . SER A 1 256 ? 2.969 -18.673 13.416 1.00 60.62 256 SER A C 1
ATOM 2020 O O . SER A 1 256 ? 2.855 -19.741 14.011 1.00 60.62 256 SER A O 1
ATOM 2022 N N . SER A 1 257 ? 2.372 -17.565 13.871 1.00 51.56 257 SER A N 1
ATOM 2023 C CA . SER A 1 257 ? 1.648 -17.541 15.157 1.00 51.56 257 SER A CA 1
ATOM 2024 C C . SER A 1 257 ? 0.464 -18.519 15.182 1.00 51.56 257 SER A C 1
ATOM 2026 O O . SER A 1 257 ? 0.188 -19.143 16.211 1.00 51.56 257 SER A O 1
ATOM 2028 N N . SER A 1 258 ? -0.178 -18.729 14.026 1.00 46.91 258 SER A N 1
ATOM 2029 C CA . SER A 1 258 ? -1.303 -19.657 13.859 1.00 46.91 258 SER A CA 1
ATOM 2030 C C . SER A 1 258 ? -0.948 -21.142 14.042 1.00 46.91 258 SER A C 1
ATOM 2032 O O . SER A 1 258 ? -1.869 -21.948 14.156 1.00 46.91 258 SER A O 1
ATOM 2034 N N . SER A 1 259 ? 0.333 -21.539 14.073 1.00 43.47 259 SER A N 1
ATOM 2035 C CA . SER A 1 259 ? 0.732 -22.948 14.249 1.00 43.47 259 SER A CA 1
ATOM 2036 C C . SER A 1 259 ? 0.953 -23.357 15.713 1.00 43.47 259 SER A C 1
ATOM 2038 O O . SER A 1 259 ? 1.382 -24.477 15.978 1.00 43.47 259 SER A O 1
ATOM 2040 N N . SER A 1 260 ? 0.729 -22.450 16.670 1.00 41.19 260 SER A N 1
ATOM 2041 C CA . SER A 1 260 ? 1.035 -22.668 18.095 1.00 41.19 260 SER A CA 1
ATOM 2042 C C . SER A 1 260 ? -0.073 -23.382 18.887 1.00 41.19 260 SER A C 1
ATOM 2044 O O . SER A 1 260 ? 0.156 -23.791 20.026 1.00 41.19 260 SER A O 1
ATOM 2046 N N . ALA A 1 261 ? -1.254 -23.579 18.291 1.00 41.44 261 ALA A N 1
ATOM 2047 C CA . ALA A 1 261 ? -2.386 -24.279 18.893 1.00 41.44 261 ALA A CA 1
ATOM 2048 C C . ALA A 1 261 ? -2.942 -25.356 17.943 1.00 41.44 261 ALA A C 1
ATOM 2050 O O . ALA A 1 261 ? -3.240 -25.073 16.786 1.00 41.44 261 ALA A O 1
ATOM 2051 N N . SER A 1 262 ? -3.152 -26.571 18.471 1.00 39.00 262 SER A N 1
ATOM 2052 C CA . SER A 1 262 ? -3.473 -27.821 17.744 1.00 39.00 262 SER A CA 1
ATOM 2053 C C . SER A 1 262 ? -2.311 -28.425 16.927 1.00 39.00 262 SER A C 1
ATOM 2055 O O . SER A 1 262 ? -1.243 -27.832 16.814 1.00 39.00 262 SER A O 1
ATOM 2057 N N . ARG A 1 263 ? -2.466 -29.678 16.469 1.00 39.91 263 ARG A N 1
ATOM 2058 C CA . ARG A 1 263 ? -1.367 -30.537 15.966 1.00 39.91 263 ARG A CA 1
ATOM 2059 C C . ARG A 1 263 ? -1.222 -30.557 14.433 1.00 39.91 263 ARG A C 1
ATOM 2061 O O . ARG A 1 263 ? -0.496 -31.400 13.910 1.00 39.91 263 ARG A O 1
ATOM 2068 N N . ASP A 1 264 ? -1.861 -29.631 13.726 1.00 41.50 264 ASP A N 1
ATOM 2069 C CA . ASP A 1 264 ? -1.978 -29.667 12.263 1.00 41.50 264 ASP A CA 1
ATOM 2070 C C . ASP A 1 264 ? -0.857 -28.874 11.568 1.00 41.50 264 ASP A C 1
ATOM 2072 O O . ASP A 1 264 ? -1.075 -27.817 10.970 1.00 41.50 264 ASP A O 1
ATOM 2076 N N . SER A 1 265 ? 0.369 -29.407 11.617 1.00 45.41 265 SER A N 1
ATOM 2077 C CA . SER A 1 265 ? 1.523 -28.853 10.883 1.00 45.41 265 SER A CA 1
ATOM 2078 C C . SER A 1 265 ? 1.280 -28.762 9.369 1.00 45.41 265 SER A C 1
ATOM 2080 O O . SER A 1 265 ? 1.728 -27.813 8.726 1.00 45.41 265 SER A O 1
ATOM 2082 N N . ASP A 1 266 ? 0.513 -29.704 8.816 1.00 46.56 266 ASP A N 1
ATOM 2083 C CA . ASP A 1 266 ? 0.112 -29.745 7.406 1.00 46.56 266 ASP A CA 1
ATOM 2084 C C . ASP A 1 266 ? -0.783 -28.547 7.022 1.00 46.56 266 ASP A C 1
ATOM 2086 O O . ASP A 1 266 ? -0.603 -27.921 5.976 1.00 46.56 266 ASP A O 1
ATOM 2090 N N . GLY A 1 267 ? -1.686 -28.127 7.918 1.00 43.94 267 GLY A N 1
ATOM 2091 C CA . GLY A 1 267 ? -2.599 -27.002 7.686 1.00 43.94 267 GLY A CA 1
ATOM 2092 C C . GLY A 1 267 ? -1.882 -25.660 7.495 1.00 43.94 267 GLY A C 1
ATOM 2093 O O . GLY A 1 267 ? -2.243 -24.891 6.601 1.00 43.94 267 GLY A O 1
ATOM 2094 N N . SER A 1 268 ? -0.828 -25.401 8.278 1.00 43.28 268 SER A N 1
ATOM 2095 C CA . SER A 1 268 ? 0.009 -24.196 8.143 1.00 43.28 268 SER A CA 1
ATOM 2096 C C . SER A 1 268 ? 0.781 -24.186 6.816 1.00 43.28 268 SER A C 1
ATOM 2098 O O . SER A 1 268 ? 0.782 -23.176 6.107 1.00 43.28 268 SER A O 1
ATOM 2100 N N . ILE A 1 269 ? 1.349 -25.331 6.415 1.00 50.69 269 ILE A N 1
ATOM 2101 C CA . ILE A 1 269 ? 2.061 -25.487 5.135 1.00 50.69 269 ILE A CA 1
ATOM 2102 C C . ILE A 1 269 ? 1.101 -25.268 3.956 1.00 50.69 269 ILE A C 1
ATOM 2104 O O . ILE A 1 269 ? 1.407 -24.500 3.042 1.00 50.69 269 ILE A O 1
ATOM 2108 N N . ILE A 1 270 ? -0.095 -25.863 4.002 1.00 52.22 270 ILE A N 1
ATOM 2109 C CA . ILE A 1 270 ? -1.143 -25.689 2.986 1.00 52.22 270 ILE A CA 1
ATOM 2110 C C . ILE A 1 270 ? -1.624 -24.228 2.916 1.00 52.22 270 ILE A C 1
ATOM 2112 O O . ILE A 1 270 ? -1.896 -23.730 1.821 1.00 52.22 270 ILE A O 1
ATOM 2116 N N . PHE A 1 271 ? -1.722 -23.522 4.046 1.00 49.59 271 PHE A N 1
ATOM 2117 C CA . PHE A 1 271 ? -2.093 -22.102 4.090 1.00 49.59 271 PHE A CA 1
ATOM 2118 C C . PHE A 1 271 ? -1.006 -21.204 3.482 1.00 49.59 271 PHE A C 1
ATOM 2120 O O . PHE A 1 271 ? -1.305 -20.392 2.603 1.00 49.59 271 PHE A O 1
ATOM 2127 N N . ALA A 1 272 ? 0.259 -21.398 3.868 1.00 54.22 272 ALA A N 1
ATOM 2128 C CA . ALA A 1 272 ? 1.393 -20.657 3.321 1.00 54.22 272 ALA A CA 1
ATOM 2129 C C . ALA A 1 272 ? 1.576 -20.910 1.812 1.00 54.22 272 ALA A C 1
ATOM 2131 O O . ALA A 1 272 ? 1.759 -19.960 1.048 1.00 54.22 272 ALA A O 1
ATOM 2132 N N . ALA A 1 273 ? 1.445 -22.162 1.358 1.00 59.28 273 ALA A N 1
ATOM 2133 C CA . ALA A 1 273 ? 1.502 -22.521 -0.059 1.00 59.28 273 ALA A CA 1
ATOM 2134 C C . ALA A 1 273 ? 0.357 -21.882 -0.864 1.00 59.28 273 ALA A C 1
ATOM 2136 O O . ALA A 1 273 ? 0.601 -21.300 -1.922 1.00 59.28 273 ALA A O 1
ATOM 2137 N N . LYS A 1 274 ? -0.878 -21.914 -0.338 1.00 60.72 274 LYS A N 1
ATOM 2138 C CA . LYS A 1 274 ? -2.023 -21.223 -0.950 1.00 60.72 274 LYS A CA 1
ATOM 2139 C C . LYS A 1 274 ? -1.793 -19.719 -1.020 1.00 60.72 274 LYS A C 1
ATOM 2141 O O . LYS A 1 274 ? -2.035 -19.139 -2.069 1.00 60.72 274 LYS A O 1
ATOM 2146 N N . ILE A 1 275 ? -1.309 -19.063 0.036 1.00 61.88 275 ILE A N 1
ATOM 2147 C CA . ILE A 1 275 ? -1.067 -17.616 -0.040 1.00 61.88 275 ILE A CA 1
ATOM 2148 C C . ILE A 1 275 ? 0.110 -17.281 -0.965 1.00 61.88 275 ILE A C 1
ATOM 2150 O O . ILE A 1 275 ? 0.007 -16.294 -1.686 1.00 61.88 275 ILE A O 1
ATOM 2154 N N . LYS A 1 276 ? 1.155 -18.115 -1.072 1.00 64.38 276 LYS A N 1
ATOM 2155 C CA . LYS A 1 276 ? 2.199 -17.940 -2.101 1.00 64.38 276 LYS A CA 1
ATOM 2156 C C . LYS A 1 276 ? 1.617 -17.993 -3.519 1.00 64.38 276 LYS A C 1
ATOM 2158 O O . LYS A 1 276 ? 1.872 -17.097 -4.317 1.00 64.38 276 LYS A O 1
ATOM 2163 N N . GLU A 1 277 ? 0.747 -18.961 -3.793 1.00 67.25 277 GLU A N 1
ATOM 2164 C CA . GLU A 1 277 ? 0.007 -19.060 -5.057 1.00 67.25 277 GLU A CA 1
ATOM 2165 C C . GLU A 1 277 ? -0.917 -17.846 -5.297 1.00 67.25 277 GLU A C 1
ATOM 2167 O O . GLU A 1 277 ? -0.977 -17.333 -6.416 1.00 67.25 277 GLU A O 1
ATOM 2172 N N . ARG A 1 278 ? -1.582 -17.320 -4.255 1.00 68.19 278 ARG A N 1
ATOM 2173 C CA . ARG A 1 278 ? -2.409 -16.099 -4.340 1.00 68.19 278 ARG A CA 1
ATOM 2174 C C . ARG A 1 278 ? -1.577 -14.830 -4.585 1.00 68.19 278 ARG A C 1
ATOM 2176 O O . ARG A 1 278 ? -1.981 -14.004 -5.400 1.00 68.19 278 ARG A O 1
ATOM 2183 N N . LEU A 1 279 ? -0.428 -14.687 -3.915 1.00 67.88 279 LEU A N 1
ATOM 2184 C CA . LEU A 1 279 ? 0.557 -13.607 -4.091 1.00 67.88 279 LEU A CA 1
ATOM 2185 C C . LEU A 1 279 ? 1.057 -13.567 -5.540 1.00 67.88 279 LEU A C 1
ATOM 2187 O O . LEU A 1 279 ? 0.980 -12.537 -6.211 1.00 67.88 279 LEU A O 1
ATOM 2191 N N . GLN A 1 280 ? 1.510 -14.721 -6.031 1.00 69.19 280 GLN A N 1
ATOM 2192 C CA . GLN A 1 280 ? 1.987 -14.915 -7.396 1.00 69.19 280 GLN A CA 1
ATOM 2193 C C . GLN A 1 280 ? 0.872 -14.657 -8.430 1.00 69.19 280 GLN A C 1
ATOM 2195 O O . GLN A 1 280 ? 1.099 -13.958 -9.417 1.00 69.19 280 GLN A O 1
ATOM 2200 N N . SER A 1 281 ? -0.358 -15.123 -8.173 1.00 69.50 281 SER A N 1
ATOM 2201 C CA . SER A 1 281 ? -1.520 -14.858 -9.041 1.00 69.50 281 SER A CA 1
ATOM 2202 C C . SER A 1 281 ? -1.882 -13.367 -9.103 1.00 69.50 281 SER A C 1
ATOM 2204 O O . SER A 1 281 ? -2.228 -12.871 -10.173 1.00 69.50 281 SER A O 1
ATOM 2206 N N . THR A 1 282 ? -1.768 -12.623 -7.994 1.00 66.31 282 THR A N 1
ATOM 2207 C CA . THR A 1 282 ? -1.958 -11.159 -7.986 1.00 66.31 282 THR A CA 1
ATOM 2208 C C . THR A 1 282 ? -0.902 -10.442 -8.817 1.00 66.31 282 THR A C 1
ATOM 2210 O O . THR A 1 282 ? -1.260 -9.544 -9.576 1.00 66.31 282 THR A O 1
ATOM 2213 N N . LEU A 1 283 ? 0.373 -10.836 -8.721 1.00 69.50 283 LEU A N 1
ATOM 2214 C CA . LEU A 1 283 ? 1.435 -10.236 -9.533 1.00 69.50 283 LEU A CA 1
ATOM 2215 C C . LEU A 1 283 ? 1.168 -10.442 -11.032 1.00 69.50 283 LEU A C 1
ATOM 2217 O O . LEU A 1 283 ? 1.202 -9.479 -11.797 1.00 69.50 283 LEU A O 1
ATOM 2221 N N . LEU A 1 284 ? 0.833 -11.668 -11.448 1.00 70.69 284 LEU A N 1
ATOM 2222 C CA . LEU A 1 284 ? 0.517 -11.967 -12.850 1.00 70.69 284 LEU A CA 1
ATOM 2223 C C . LEU A 1 284 ? -0.725 -11.207 -13.340 1.00 70.69 284 LEU A C 1
ATOM 2225 O O . LEU A 1 284 ? -0.695 -10.639 -14.431 1.00 70.69 284 LEU A O 1
ATOM 2229 N N . GLN A 1 285 ? -1.782 -11.107 -12.525 1.00 73.56 285 GLN A N 1
ATOM 2230 C CA . GLN A 1 285 ? -2.974 -10.323 -12.872 1.00 73.56 285 GLN A CA 1
ATOM 2231 C C . GLN A 1 285 ? -2.714 -8.806 -12.919 1.00 73.56 285 GLN A C 1
ATOM 2233 O O . GLN A 1 285 ? -3.387 -8.110 -13.677 1.00 73.56 285 GLN A O 1
ATOM 2238 N N . ALA A 1 286 ? -1.736 -8.285 -12.171 1.00 57.50 286 ALA A N 1
ATOM 2239 C CA . ALA A 1 286 ? -1.320 -6.881 -12.242 1.00 57.50 286 ALA A CA 1
ATOM 2240 C C . ALA A 1 286 ? -0.447 -6.570 -13.476 1.00 57.50 286 ALA A C 1
ATOM 2242 O O . ALA A 1 286 ? -0.522 -5.468 -14.018 1.00 57.50 286 ALA A O 1
ATOM 2243 N N . VAL A 1 287 ? 0.351 -7.538 -13.941 1.00 62.00 287 VAL A N 1
ATOM 2244 C CA . VAL A 1 287 ? 1.171 -7.420 -15.161 1.00 62.00 287 VAL A CA 1
ATOM 2245 C C . VAL A 1 287 ? 0.312 -7.595 -16.420 1.00 62.00 287 VAL A C 1
ATOM 2247 O O . VAL A 1 287 ? 0.199 -6.692 -17.250 1.00 62.00 287 VAL A O 1
ATOM 2250 N N . PHE A 1 288 ? -0.329 -8.757 -16.565 1.00 64.81 288 PHE A N 1
ATOM 2251 C CA . PHE A 1 288 ? -1.019 -9.151 -17.797 1.00 64.81 288 PHE A CA 1
ATOM 2252 C C . PHE A 1 288 ? -2.488 -8.708 -17.835 1.00 64.81 288 PHE A C 1
ATOM 2254 O O . PHE A 1 288 ? -3.033 -8.467 -18.913 1.00 64.81 288 PHE A O 1
ATOM 2261 N N . GLY A 1 289 ? -3.111 -8.529 -16.669 1.00 59.00 289 GLY A N 1
ATOM 2262 C CA . GLY A 1 289 ? -4.530 -8.221 -16.514 1.00 59.00 289 GLY A CA 1
ATOM 2263 C C . GLY A 1 289 ? -5.339 -9.389 -15.945 1.00 59.00 289 GLY A C 1
ATOM 2264 O O . GLY A 1 289 ? -4.851 -10.503 -15.763 1.00 59.00 289 GLY A O 1
ATOM 2265 N N . THR A 1 290 ? -6.616 -9.132 -15.664 1.00 62.22 290 THR A N 1
ATOM 2266 C CA . THR A 1 290 ? -7.552 -10.144 -15.164 1.00 62.22 290 THR A CA 1
ATOM 2267 C C . THR A 1 290 ? -7.910 -11.176 -16.235 1.00 62.22 290 THR A C 1
ATOM 2269 O O . THR A 1 290 ? -8.644 -10.876 -17.180 1.00 62.22 290 THR A O 1
ATOM 2272 N N . ASP A 1 291 ? -7.423 -12.399 -16.028 1.00 59.88 291 ASP A N 1
ATOM 2273 C CA . ASP A 1 291 ? -7.803 -13.627 -16.729 1.00 59.88 291 ASP A CA 1
ATOM 2274 C C . ASP A 1 291 ? -8.054 -14.750 -15.701 1.00 59.88 291 ASP A C 1
ATOM 2276 O O . ASP A 1 291 ? -7.477 -14.768 -14.611 1.00 59.88 291 ASP A O 1
ATOM 2280 N N . SER A 1 292 ? -8.957 -15.652 -16.074 1.00 56.25 292 SER A N 1
ATOM 2281 C CA . SER A 1 292 ? -9.392 -16.871 -15.391 1.00 56.25 292 SER A CA 1
ATOM 2282 C C . SER A 1 292 ? -8.375 -18.018 -15.388 1.00 56.25 292 SER A C 1
ATOM 2284 O O . SER A 1 292 ? -8.520 -18.937 -14.585 1.00 56.25 292 SER A O 1
ATOM 2286 N N . THR A 1 293 ? -7.367 -17.972 -16.265 1.00 56.31 293 THR A N 1
ATOM 2287 C CA . THR A 1 293 ? -6.250 -18.937 -16.303 1.00 56.31 293 THR A CA 1
ATOM 2288 C C . THR A 1 293 ? -5.361 -18.837 -15.063 1.00 56.31 293 THR A C 1
ATOM 2290 O O . THR A 1 293 ? -4.895 -19.847 -14.538 1.00 56.31 293 THR A O 1
ATOM 2293 N N . TRP A 1 294 ? -5.162 -17.619 -14.554 1.00 53.69 294 TRP A N 1
ATOM 2294 C CA . TRP A 1 294 ? -4.445 -17.368 -13.311 1.00 53.69 294 TRP A CA 1
ATOM 2295 C C . TRP A 1 294 ? -5.314 -17.736 -12.106 1.00 53.69 294 TRP A C 1
ATOM 2297 O O . TRP A 1 294 ? -6.520 -17.481 -12.083 1.00 53.69 294 TRP A O 1
ATOM 2307 N N . GLY A 1 295 ? -4.685 -18.311 -11.080 1.00 56.34 295 GLY A N 1
ATOM 2308 C CA . GLY A 1 295 ? -5.366 -18.761 -9.870 1.00 56.34 295 GLY A CA 1
ATOM 2309 C C . GLY A 1 295 ? -6.077 -17.641 -9.101 1.00 56.34 295 GLY A C 1
ATOM 2310 O O . GLY A 1 295 ? -6.019 -16.453 -9.429 1.00 56.34 295 GLY A O 1
ATOM 2311 N N . LYS A 1 296 ? -6.756 -18.015 -8.009 1.00 60.09 296 LYS A N 1
ATOM 2312 C CA . LYS A 1 296 ? -7.350 -17.028 -7.095 1.00 60.09 296 LYS A CA 1
ATOM 2313 C C . LYS A 1 296 ? -6.242 -16.095 -6.598 1.00 60.09 296 LYS A C 1
ATOM 2315 O O . LYS A 1 296 ? -5.322 -16.546 -5.935 1.00 60.09 296 LYS A O 1
ATOM 2320 N N . SER A 1 297 ? -6.353 -14.806 -6.874 1.00 47.53 297 SER A N 1
ATOM 2321 C CA . SER A 1 297 ? -5.443 -13.768 -6.391 1.00 47.53 297 SER A CA 1
ATOM 2322 C C . SER A 1 297 ? -5.636 -13.466 -4.896 1.00 47.53 297 SER A C 1
ATOM 2324 O O . SER A 1 297 ? -6.634 -13.870 -4.273 1.00 47.53 297 SER A O 1
ATOM 2326 N N . LEU A 1 298 ? -4.692 -12.730 -4.294 1.00 44.03 298 LEU A N 1
ATOM 2327 C CA . LEU A 1 298 ? -5.015 -11.886 -3.141 1.00 44.03 298 LEU A CA 1
ATOM 2328 C C . LEU A 1 298 ? -6.158 -10.947 -3.536 1.00 44.03 298 LEU A C 1
ATOM 2330 O O . LEU A 1 298 ? -6.163 -10.369 -4.624 1.00 44.03 298 LEU A O 1
ATOM 2334 N N . ARG A 1 299 ? -7.141 -10.822 -2.654 1.00 46.06 299 ARG A N 1
ATOM 2335 C CA . ARG A 1 299 ? -8.317 -9.972 -2.824 1.00 46.06 299 ARG A CA 1
ATOM 2336 C C . ARG A 1 299 ? -8.131 -8.732 -1.961 1.00 46.06 299 ARG A C 1
ATOM 2338 O O . ARG A 1 299 ? -7.443 -8.790 -0.952 1.00 46.06 299 ARG A O 1
ATOM 2345 N N . ARG A 1 300 ? -8.816 -7.629 -2.277 1.00 34.47 300 ARG A N 1
ATOM 2346 C CA . ARG A 1 300 ? -9.028 -6.591 -1.255 1.00 34.47 300 ARG A CA 1
ATOM 2347 C C . ARG A 1 300 ? -9.812 -7.245 -0.091 1.00 34.47 300 ARG A C 1
ATOM 2349 O O . ARG A 1 300 ? -10.878 -7.800 -0.368 1.00 34.47 300 ARG A O 1
ATOM 2356 N N . PRO A 1 301 ? -9.292 -7.249 1.147 1.00 33.22 301 PRO A N 1
ATOM 2357 C CA . PRO A 1 301 ? -9.699 -8.227 2.170 1.00 33.22 301 PRO A CA 1
ATOM 2358 C C . PRO A 1 301 ? -10.644 -7.644 3.258 1.00 33.22 301 PRO A C 1
ATOM 2360 O O . PRO A 1 301 ? -11.033 -6.476 3.160 1.00 33.22 301 PRO A O 1
ATOM 2363 N N . ALA A 1 302 ? -11.034 -8.439 4.275 1.00 40.19 302 ALA A N 1
ATOM 2364 C CA . ALA A 1 302 ? -11.817 -8.007 5.453 1.00 40.19 302 ALA A CA 1
ATOM 2365 C C . ALA A 1 302 ? -11.594 -8.895 6.732 1.00 40.19 302 ALA A C 1
ATOM 2367 O O . ALA A 1 302 ? -11.921 -10.075 6.692 1.00 40.19 302 ALA A O 1
ATOM 2368 N N . PRO A 1 303 ? -11.191 -8.285 7.878 1.00 24.00 303 PRO A N 1
ATOM 2369 C CA . PRO A 1 303 ? -10.452 -8.762 9.096 1.00 24.00 303 PRO A CA 1
ATOM 2370 C C . PRO A 1 303 ? -9.780 -10.175 9.229 1.00 24.00 303 PRO A C 1
ATOM 2372 O O . PRO A 1 303 ? -10.354 -11.185 8.850 1.00 24.00 303 PRO A O 1
ATOM 2375 N N . THR A 1 304 ? -8.608 -10.249 9.907 1.00 35.38 304 THR A N 1
ATOM 2376 C CA . THR A 1 304 ? -7.593 -11.365 10.058 1.00 35.38 304 THR A CA 1
ATOM 2377 C C . THR A 1 304 ? -6.306 -10.785 10.746 1.00 35.38 304 THR A C 1
ATOM 2379 O O . THR A 1 304 ? -6.419 -9.605 11.047 1.00 35.38 304 THR A O 1
ATOM 2382 N N . ASP A 1 305 ? -5.108 -11.428 10.979 1.00 30.38 305 ASP A N 1
ATOM 2383 C CA . ASP A 1 305 ? -3.923 -10.777 11.702 1.00 30.38 305 ASP A CA 1
ATOM 2384 C C . ASP A 1 305 ? -2.288 -11.365 11.445 1.00 30.38 305 ASP A C 1
ATOM 2386 O O . ASP A 1 305 ? -0.879 -11.299 11.630 1.00 30.38 305 ASP A O 1
ATOM 2390 N N . GLY A 1 306 ? -0.399 -11.064 11.786 1.00 29.56 306 GLY A N 1
ATOM 2391 C CA . GLY A 1 306 ? 0.722 -9.835 12.133 1.00 29.56 306 GLY A CA 1
ATOM 2392 C C . GLY A 1 306 ? 2.157 -10.411 12.299 1.00 29.56 306 GLY A C 1
ATOM 2393 O O . GLY A 1 306 ? 2.242 -11.632 12.336 1.00 29.56 306 GLY A O 1
ATOM 2394 N N . ASP A 1 307 ? 3.343 -9.766 12.467 1.00 32.81 307 ASP A N 1
ATOM 2395 C CA . ASP A 1 307 ? 3.947 -8.402 12.370 1.00 32.81 307 ASP A CA 1
ATOM 2396 C C . ASP A 1 307 ? 5.541 -8.520 12.325 1.00 32.81 307 ASP A C 1
ATOM 2398 O O . ASP A 1 307 ? 6.061 -9.630 12.474 1.00 32.81 307 ASP A O 1
ATOM 2402 N N . LEU A 1 308 ? 6.323 -7.411 12.203 1.00 32.94 308 LEU A N 1
ATOM 2403 C CA . LEU A 1 308 ? 7.793 -7.187 12.475 1.00 32.94 308 LEU A CA 1
ATOM 2404 C C . LEU A 1 308 ? 8.874 -7.720 11.454 1.00 32.94 308 LEU A C 1
ATOM 2406 O O . LEU A 1 308 ? 8.611 -8.684 10.751 1.00 32.94 308 LEU A O 1
ATOM 2410 N N . HIS A 1 309 ? 10.139 -7.230 11.286 1.00 30.17 309 HIS A N 1
ATOM 2411 C CA . HIS A 1 309 ? 10.906 -5.999 11.658 1.00 30.17 309 HIS A CA 1
ATOM 2412 C C . HIS A 1 309 ? 12.278 -5.847 10.886 1.00 30.17 309 HIS A C 1
ATOM 2414 O O . HIS A 1 309 ? 12.636 -6.702 10.089 1.00 30.17 309 HIS A O 1
ATOM 2420 N N . ASN A 1 310 ? 13.062 -4.773 11.164 1.00 27.42 310 ASN A N 1
ATOM 2421 C CA . ASN A 1 310 ? 14.483 -4.478 10.774 1.00 27.42 310 ASN A CA 1
ATOM 2422 C C . ASN A 1 310 ? 14.869 -4.083 9.317 1.00 27.42 310 ASN A C 1
ATOM 2424 O O . ASN A 1 310 ? 14.290 -4.545 8.340 1.00 27.42 310 ASN A O 1
ATOM 2428 N N . LEU A 1 311 ? 15.817 -3.136 9.178 1.00 33.94 311 LEU A N 1
ATOM 2429 C CA . LEU A 1 311 ? 15.967 -2.277 7.987 1.00 33.94 311 LEU A CA 1
ATOM 2430 C C . LEU A 1 311 ? 17.437 -2.071 7.562 1.00 33.94 311 LEU A C 1
ATOM 2432 O O . LEU A 1 311 ? 18.222 -1.472 8.295 1.00 33.94 311 LEU A O 1
ATOM 2436 N N . ARG A 1 312 ? 17.781 -2.485 6.338 1.00 35.22 312 ARG A N 1
ATOM 2437 C CA . ARG A 1 312 ? 18.983 -2.078 5.589 1.00 35.22 312 ARG A CA 1
ATOM 2438 C C . ARG A 1 312 ? 18.586 -2.008 4.112 1.00 35.22 312 ARG A C 1
ATOM 2440 O O . ARG A 1 312 ? 17.931 -2.931 3.647 1.00 35.22 312 ARG A O 1
ATOM 2447 N N . LEU A 1 313 ? 18.913 -0.934 3.388 1.00 45.12 313 LEU A N 1
ATOM 2448 C CA . LEU A 1 313 ? 18.598 -0.884 1.952 1.00 45.12 313 LEU A CA 1
ATOM 2449 C C . LEU A 1 313 ? 19.429 -1.951 1.209 1.00 45.12 313 LEU A C 1
ATOM 2451 O O . LEU A 1 313 ? 20.621 -2.077 1.518 1.00 45.12 313 LEU A O 1
ATOM 2455 N N . PRO A 1 314 ? 18.849 -2.688 0.240 1.00 44.03 314 PRO A N 1
ATOM 2456 C CA . PRO A 1 314 ? 19.599 -3.631 -0.581 1.00 44.03 314 PRO A CA 1
ATOM 2457 C C . PRO A 1 314 ? 20.771 -2.946 -1.291 1.00 44.03 314 PRO A C 1
ATOM 2459 O O . PRO A 1 314 ? 20.610 -1.913 -1.946 1.00 44.03 314 PRO A O 1
ATOM 2462 N N . SER A 1 315 ? 21.964 -3.523 -1.167 1.00 44.50 315 SER A N 1
ATOM 2463 C CA . SER A 1 315 ? 23.145 -3.062 -1.892 1.00 44.50 315 SER A CA 1
ATOM 2464 C C . SER A 1 315 ? 23.061 -3.519 -3.347 1.00 44.50 315 SER A C 1
ATOM 2466 O O . SER A 1 315 ? 23.464 -4.636 -3.665 1.00 44.50 315 SER A O 1
ATOM 2468 N N . GLN A 1 316 ? 22.539 -2.655 -4.221 1.00 47.06 316 GLN A N 1
ATOM 2469 C CA . GLN A 1 316 ? 22.624 -2.841 -5.671 1.00 47.06 316 GLN A CA 1
ATOM 2470 C C . GLN A 1 316 ? 24.100 -3.020 -6.068 1.00 47.06 316 GLN A C 1
ATOM 2472 O O . GLN A 1 316 ? 24.929 -2.155 -5.772 1.00 47.06 316 GLN A O 1
ATOM 2477 N N . ASN A 1 317 ? 24.422 -4.122 -6.749 1.00 51.09 317 ASN A N 1
ATOM 2478 C CA . ASN A 1 317 ? 25.727 -4.294 -7.387 1.00 51.09 317 ASN A CA 1
ATOM 2479 C C . ASN A 1 317 ? 25.882 -3.217 -8.471 1.00 51.09 317 ASN A C 1
ATOM 2481 O O . ASN A 1 317 ? 24.956 -3.014 -9.256 1.00 51.09 317 ASN A O 1
ATOM 2485 N N . SER A 1 318 ? 27.026 -2.529 -8.517 1.00 54.81 318 SER A N 1
ATOM 2486 C CA . SER A 1 318 ? 27.224 -1.293 -9.301 1.00 54.81 318 SER A CA 1
ATOM 2487 C C . SER A 1 318 ? 26.930 -1.409 -10.798 1.00 54.81 318 SER A C 1
ATOM 2489 O O . SER A 1 318 ? 26.659 -0.398 -11.443 1.00 54.81 318 SER A O 1
ATOM 2491 N N . ASP A 1 319 ? 26.970 -2.630 -11.326 1.00 60.38 319 ASP A N 1
ATOM 2492 C CA . ASP A 1 319 ? 27.039 -2.911 -12.757 1.00 60.38 319 ASP A CA 1
ATOM 2493 C C . ASP A 1 319 ? 25.693 -3.414 -13.331 1.00 60.38 319 ASP A C 1
ATOM 2495 O O . ASP A 1 319 ? 25.574 -3.615 -14.538 1.00 60.38 319 ASP A O 1
ATOM 2499 N N . GLN A 1 320 ? 24.668 -3.619 -12.487 1.00 77.19 320 GLN A N 1
ATOM 2500 C CA . GLN A 1 320 ? 23.338 -4.102 -12.894 1.00 77.19 320 GLN A CA 1
ATOM 2501 C C . GLN A 1 320 ? 22.339 -2.944 -13.043 1.00 77.19 320 GLN A C 1
ATOM 2503 O O . GLN A 1 320 ? 22.273 -2.060 -12.183 1.00 77.19 320 GLN A O 1
ATOM 2508 N N . SER A 1 321 ? 21.517 -2.960 -14.102 1.00 83.69 321 SER A N 1
ATOM 2509 C CA . SER A 1 321 ? 20.468 -1.948 -14.300 1.00 83.69 321 SER A CA 1
ATOM 2510 C C . SER A 1 321 ? 19.375 -2.045 -13.224 1.00 83.69 321 SER A C 1
ATOM 2512 O O . SER A 1 321 ? 19.125 -3.116 -12.667 1.00 83.69 321 SER A O 1
ATOM 2514 N N . VAL A 1 322 ? 18.700 -0.929 -12.922 1.00 81.25 322 VAL A N 1
ATOM 2515 C CA . VAL A 1 322 ? 17.581 -0.930 -11.961 1.00 81.25 322 VAL A CA 1
ATOM 2516 C C . VAL A 1 322 ? 16.383 -1.758 -12.466 1.00 81.25 322 VAL A C 1
ATOM 2518 O O . VAL A 1 322 ? 15.848 -2.511 -11.653 1.00 81.25 322 VAL A O 1
ATOM 2521 N N . PRO A 1 323 ? 15.989 -1.710 -13.760 1.00 84.12 323 PRO A N 1
ATOM 2522 C CA . PRO A 1 323 ? 14.993 -2.619 -14.341 1.00 84.12 323 PRO A CA 1
ATOM 2523 C C . PRO A 1 323 ? 15.293 -4.115 -14.133 1.00 84.12 323 PRO A C 1
ATOM 2525 O O . PRO A 1 323 ? 14.416 -4.860 -13.682 1.00 84.12 323 PRO A O 1
ATOM 2528 N N . ASP A 1 324 ? 16.527 -4.553 -14.410 1.00 83.31 324 ASP A N 1
ATOM 2529 C CA . ASP A 1 324 ? 16.928 -5.963 -14.279 1.00 83.31 324 ASP A CA 1
ATOM 2530 C C . ASP A 1 324 ? 16.979 -6.390 -12.809 1.00 83.31 324 ASP A C 1
ATOM 2532 O O . ASP A 1 324 ? 16.443 -7.435 -12.438 1.00 83.31 324 ASP A O 1
ATOM 2536 N N . TRP A 1 325 ? 17.587 -5.554 -11.959 1.00 87.69 325 TRP A N 1
ATOM 2537 C CA . TRP A 1 325 ? 17.682 -5.785 -10.518 1.00 87.69 325 TRP A CA 1
ATOM 2538 C C . TRP A 1 325 ? 16.297 -5.869 -9.860 1.00 87.69 325 TRP A C 1
ATOM 2540 O O . TRP A 1 325 ? 16.027 -6.800 -9.104 1.00 87.69 325 TRP A O 1
ATOM 2550 N N . PHE A 1 326 ? 15.389 -4.941 -10.180 1.00 84.69 326 PHE A N 1
ATOM 2551 C CA . PHE A 1 326 ? 14.022 -4.952 -9.654 1.00 84.69 326 PHE A CA 1
ATOM 2552 C C . PHE A 1 326 ? 13.275 -6.218 -10.075 1.00 84.69 326 PHE A C 1
ATOM 2554 O O . PHE A 1 326 ? 12.642 -6.869 -9.245 1.00 84.69 326 PHE A O 1
ATOM 2561 N N . THR A 1 327 ? 13.383 -6.587 -11.355 1.00 84.25 327 THR A N 1
ATOM 2562 C CA . THR A 1 327 ? 12.792 -7.818 -11.891 1.00 84.25 327 THR A CA 1
ATOM 2563 C C . THR A 1 327 ? 13.308 -9.034 -11.127 1.00 84.25 327 THR A C 1
ATOM 2565 O O . THR A 1 327 ? 12.511 -9.841 -10.651 1.00 84.25 327 THR A O 1
ATOM 2568 N N . GLN A 1 328 ? 14.626 -9.135 -10.939 1.00 82.88 328 GLN A N 1
ATOM 2569 C CA . GLN A 1 328 ? 15.254 -10.212 -10.180 1.00 82.88 328 GLN A CA 1
ATOM 2570 C C . GLN A 1 328 ? 14.741 -10.272 -8.733 1.00 82.88 328 GLN A C 1
ATOM 2572 O O . GLN A 1 328 ? 14.263 -11.326 -8.320 1.00 82.88 328 GLN A O 1
ATOM 2577 N N . GLU A 1 329 ? 14.776 -9.173 -7.972 1.00 81.38 329 GLU A N 1
ATOM 2578 C CA . GLU A 1 329 ? 14.397 -9.207 -6.551 1.00 81.38 329 GLU A CA 1
ATOM 2579 C C . GLU A 1 329 ? 12.903 -9.450 -6.314 1.00 81.38 329 GLU A C 1
ATOM 2581 O O . GLU A 1 329 ? 12.541 -10.151 -5.368 1.00 81.38 329 GLU A O 1
ATOM 2586 N N . VAL A 1 330 ? 12.018 -8.953 -7.184 1.00 82.06 330 VAL A N 1
ATOM 2587 C CA . VAL A 1 330 ? 10.580 -9.265 -7.100 1.00 82.06 330 VAL A CA 1
ATOM 2588 C C . VAL A 1 330 ? 10.347 -10.775 -7.227 1.00 82.06 330 VAL A C 1
ATOM 2590 O O . VAL A 1 330 ? 9.586 -11.346 -6.439 1.00 82.06 330 VAL A O 1
ATOM 2593 N N . TRP A 1 331 ? 11.049 -11.448 -8.145 1.00 80.94 331 TRP A N 1
ATOM 2594 C CA . TRP A 1 331 ? 10.968 -12.903 -8.286 1.00 80.94 331 TRP A CA 1
ATOM 2595 C C . TRP A 1 331 ? 11.750 -13.675 -7.209 1.00 80.94 331 TRP A C 1
ATOM 2597 O O . TRP A 1 331 ? 11.309 -14.758 -6.825 1.00 80.94 331 TRP A O 1
ATOM 2607 N N . THR A 1 332 ? 12.837 -13.133 -6.647 1.00 79.56 332 THR A N 1
ATOM 2608 C CA . THR A 1 332 ? 13.512 -13.698 -5.458 1.00 79.56 332 THR A CA 1
ATOM 2609 C C . THR A 1 332 ? 12.577 -13.704 -4.243 1.00 79.56 332 THR A C 1
ATOM 2611 O O . THR A 1 332 ? 12.477 -14.706 -3.535 1.00 79.56 332 THR A O 1
ATOM 2614 N N . LEU A 1 333 ? 11.860 -12.600 -4.008 1.00 69.00 333 LEU A N 1
ATOM 2615 C CA . LEU A 1 333 ? 10.973 -12.424 -2.854 1.00 69.00 333 LEU A CA 1
ATOM 2616 C C . LEU A 1 333 ? 9.678 -13.244 -2.951 1.00 69.00 333 LEU A C 1
ATOM 2618 O O . LEU A 1 333 ? 9.189 -13.733 -1.928 1.00 69.00 333 LEU A O 1
ATOM 2622 N N . LEU A 1 334 ? 9.117 -13.385 -4.157 1.00 74.12 334 LEU A N 1
ATOM 2623 C CA . LEU A 1 334 ? 7.822 -14.042 -4.389 1.00 74.12 334 LEU A CA 1
ATOM 2624 C C . LEU A 1 334 ? 7.936 -15.478 -4.923 1.00 74.12 334 LEU A C 1
ATOM 2626 O O . LEU A 1 334 ? 6.993 -16.251 -4.760 1.00 74.12 334 LEU A O 1
ATOM 2630 N N . GLY A 1 335 ? 9.074 -15.862 -5.502 1.00 66.44 335 GLY A N 1
ATOM 2631 C CA . GLY A 1 335 ? 9.315 -17.168 -6.121 1.00 66.44 335 GLY A CA 1
ATOM 2632 C C . GLY A 1 335 ? 8.704 -17.328 -7.519 1.00 66.44 335 GLY A C 1
ATOM 2633 O O . GLY A 1 335 ? 7.755 -16.637 -7.889 1.00 66.44 335 GLY A O 1
ATOM 2634 N N . TRP A 1 336 ? 9.245 -18.279 -8.285 1.00 65.44 336 TRP A N 1
ATOM 2635 C CA . TRP A 1 336 ? 8.870 -18.567 -9.679 1.00 65.44 336 TRP A CA 1
ATOM 2636 C C . TRP A 1 336 ? 7.782 -19.649 -9.837 1.00 65.44 336 TRP A C 1
ATOM 2638 O O . TRP A 1 336 ? 7.349 -19.933 -10.952 1.00 65.44 336 TRP A O 1
ATOM 2648 N N . GLU A 1 337 ? 7.344 -20.299 -8.753 1.00 56.44 337 GLU A N 1
ATOM 2649 C CA . GLU A 1 337 ? 6.689 -21.618 -8.817 1.00 56.44 337 GLU A CA 1
ATOM 2650 C C . GLU A 1 337 ? 5.316 -21.631 -9.506 1.00 56.44 337 GLU A C 1
ATOM 2652 O O . GLU A 1 337 ? 4.904 -22.676 -10.012 1.00 56.44 337 GLU A O 1
ATOM 2657 N N . ILE A 1 338 ? 4.618 -20.493 -9.591 1.00 49.34 338 ILE A N 1
ATOM 2658 C CA . ILE A 1 338 ? 3.362 -20.398 -10.351 1.00 49.34 338 ILE A CA 1
ATOM 2659 C C . ILE A 1 338 ? 3.561 -20.675 -11.848 1.00 49.34 338 ILE A C 1
ATOM 2661 O O . ILE A 1 338 ? 2.707 -21.298 -12.471 1.00 49.34 338 ILE A O 1
ATOM 2665 N N . LEU A 1 339 ? 4.705 -20.272 -12.415 1.00 49.47 339 LEU A N 1
ATOM 2666 C CA . LEU A 1 339 ? 5.002 -20.399 -13.846 1.00 49.47 339 LEU A CA 1
ATOM 2667 C C . LEU A 1 339 ? 5.349 -21.845 -14.244 1.00 49.47 339 LEU A C 1
ATOM 2669 O O . LEU A 1 339 ? 5.379 -22.167 -15.426 1.00 49.47 339 LEU A O 1
ATOM 2673 N N . VAL A 1 340 ? 5.570 -22.725 -13.261 1.00 52.75 340 VAL A N 1
ATOM 2674 C CA . VAL A 1 340 ? 5.855 -24.155 -13.464 1.00 52.75 340 VAL A CA 1
ATOM 2675 C C . VAL A 1 340 ? 4.563 -24.983 -13.566 1.00 52.75 340 VAL A C 1
ATOM 2677 O O . VAL A 1 340 ? 4.563 -26.064 -14.152 1.00 52.75 340 VAL A O 1
ATOM 2680 N N . LYS A 1 341 ? 3.437 -24.490 -13.026 1.00 44.41 341 LYS A N 1
ATOM 2681 C CA . LYS A 1 341 ? 2.179 -25.256 -12.927 1.00 44.41 341 LYS A CA 1
ATOM 2682 C C . LYS A 1 341 ? 1.431 -25.452 -14.250 1.00 44.41 341 LYS A C 1
ATOM 2684 O O . LYS A 1 341 ? 0.618 -26.368 -14.332 1.00 44.41 341 LYS A O 1
ATOM 2689 N N . SER A 1 342 ? 1.715 -24.656 -15.280 1.00 41.16 342 SER A N 1
ATOM 2690 C CA . SER A 1 342 ? 0.988 -24.693 -16.562 1.00 41.16 342 SER A CA 1
ATOM 2691 C C . SER A 1 342 ? 1.174 -25.983 -17.373 1.00 41.16 342 SER A C 1
ATOM 2693 O O . SER A 1 342 ? 0.383 -26.246 -18.271 1.00 41.16 342 SER A O 1
ATOM 2695 N N . ASN A 1 343 ? 2.188 -26.798 -17.062 1.00 37.91 343 ASN A N 1
ATOM 2696 C CA . ASN A 1 343 ? 2.595 -27.941 -17.891 1.00 37.91 343 ASN A CA 1
ATOM 2697 C C . ASN A 1 343 ? 2.106 -29.304 -17.352 1.00 37.91 343 ASN A C 1
ATOM 2699 O O . ASN A 1 343 ? 2.524 -30.345 -17.849 1.00 37.91 343 ASN A O 1
ATOM 2703 N N . ALA A 1 344 ? 1.262 -29.319 -16.314 1.00 38.50 344 ALA A N 1
ATOM 2704 C CA . ALA A 1 344 ? 0.872 -30.529 -15.576 1.00 38.50 344 ALA A CA 1
ATOM 2705 C C . ALA A 1 344 ? -0.582 -30.981 -15.839 1.00 38.50 344 ALA A C 1
ATOM 2707 O O . ALA A 1 344 ? -1.230 -31.553 -14.962 1.00 38.50 344 ALA A O 1
ATOM 2708 N N . SER A 1 345 ? -1.136 -30.677 -17.016 1.00 36.78 345 SER A N 1
ATOM 2709 C CA . SER A 1 345 ? -2.504 -31.076 -17.407 1.00 36.78 345 SER A CA 1
ATOM 2710 C C . SER A 1 345 ? -2.625 -31.602 -18.845 1.00 36.78 345 SER A C 1
ATOM 2712 O O . SER A 1 345 ? -3.736 -31.837 -19.309 1.00 36.78 345 SER A O 1
ATOM 2714 N N . GLU A 1 346 ? -1.496 -31.842 -19.518 1.00 37.88 346 GLU A N 1
ATOM 2715 C CA . GLU A 1 346 ? -1.412 -32.567 -20.793 1.00 37.88 346 GLU A CA 1
ATOM 2716 C C . GLU A 1 346 ? -0.358 -33.685 -20.685 1.00 37.88 346 GLU A C 1
ATOM 2718 O O . GLU A 1 346 ? 0.771 -33.530 -21.150 1.00 37.88 346 GLU A O 1
ATOM 2723 N N . LEU A 1 347 ? -0.719 -34.791 -20.018 1.00 32.59 347 LEU A N 1
ATOM 2724 C CA . LEU A 1 347 ? -0.010 -36.083 -20.029 1.00 32.59 347 LEU A CA 1
ATOM 2725 C C . LEU A 1 347 ? -0.946 -37.218 -19.581 1.00 32.59 347 LEU A C 1
ATOM 2727 O O . LEU A 1 347 ? -1.642 -37.017 -18.560 1.00 32.59 347 LEU A O 1
#

pLDDT: mean 70.49, std 19.07, range [24.0, 94.88]